Protein AF-0000000085642598 (afdb_homodimer)

Nearest PDB structures (foldseek):
  8ho2-assembly1_B  TM=9.300E-01  e=6.758E-15  Nelumbo nucifera
  2vq5-assembly1_A-2  TM=8.814E-01  e=3.926E-14  Thalictrum flavum
  1fm4-assembly1_A  TM=8.389E-01  e=2.020E-13  Betula pendula
  4q0k-assembly1_A  TM=7.805E-01  e=8.639E-14  Medicago truncatula
  8h3j-assembly1_A  TM=8.019E-01  e=6.434E-11  Halostachys caspica

Sequence (336 aa):
MGVIRGKICHEFPVEAPASVVWQSYRGLELSRLVNELMPHLVGTAEVVEGDGSAGTIVKLIFPPGTPGIGYLKGVFRIMDDEKRVRESDVFEGGYLHLGFDRYTIRIEIVDDDVHMHRSIVRSTVKYELKDDSKAHLLSQLSIQMHITIAHVVGDYIVNDRKKLTHPSMGVIRGKICHEFPVEAPASVVWQSYRGLELSRLVNELMPHLVGTAEVVEGDGSAGTIVKLIFPPGTPGIGYLKGVFRIMDDEKRVRESDVFEGGYLHLGFDRYTIRIEIVDDDVHMHRSIVRSTVKYELKDDSKAHLLSQLSIQMHITIAHVVGDYIVNDRKKLTHPS

Radius of gyration: 20.56 Å; Cα contacts (8 Å, |Δi|>4): 765; chains: 2; bounding box: 40×66×47 Å

pLDDT: mean 93.31, std 11.41, range [41.38, 98.94]

Organism: NCBI:txid586396

Foldseek 3Di:
DAKDKDKDKDKDKFQADLLLLLVCVAFCNVQVCCCVFPCQPFRHKDFPDDGRAFQTKIKGAGDPPPPDWGIWIWTWHDGDSVQSKIKIWTDDTDVVVVPWPTKMKMWGWACDPPDDRMIMIMIMIMTMDRDCVSVVSVVVDDCRSVVVSSVRSSVCSVPVVVCVVVVD/DAKDKDKDKDKDKFQADLLLLLVCVAFCNVQVCCCVFPCQPFRHKDFPDDGRAFQTKIKGAGDPPPPDWGIWIWTWHDGDSVQSKIKIWTDDTDVVVVPWPTKMKMWGWACDPPDDRMIMIMIMIMTMDRDCVSVVSVVVDDCRSVVVSSVRSSVCSVPVVVCVVPVD

InterPro domains:
  IPR000916 Bet v I/Major latex protein [PF00407] (5-147)
  IPR023393 START-like domain superfamily [G3DSA:3.30.530.20] (1-162)
  IPR050279 Plant defense and hormone signaling protein [PTHR31213] (10-134)

Solvent-accessible surface area (backbone atoms only — not comparable to full-atom values): 17316 Å² total; per-residue (Å²): 124,55,67,43,54,38,37,42,33,37,41,34,70,30,82,38,42,32,74,64,56,34,61,51,58,44,54,52,40,35,43,50,47,34,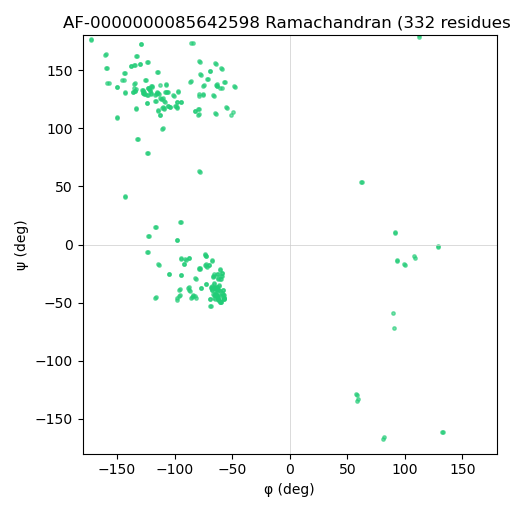48,72,75,29,40,84,80,55,11,43,55,42,79,75,43,74,83,34,46,56,69,15,28,41,34,39,36,39,38,90,85,49,77,95,34,61,32,35,29,29,31,26,71,39,60,36,76,89,70,31,35,37,28,29,42,49,79,43,45,33,59,48,70,76,63,38,73,40,45,33,43,34,39,35,40,36,73,37,90,82,44,86,56,24,11,30,45,34,38,37,38,38,41,30,30,70,51,44,90,53,55,75,56,63,76,69,65,77,62,58,63,60,54,50,47,52,50,54,53,39,50,44,52,54,57,46,48,41,34,70,75,46,70,124,124,55,67,42,55,39,35,40,35,38,39,33,69,29,83,39,42,31,73,63,56,33,60,49,58,44,53,52,39,35,43,51,48,34,48,70,75,30,38,84,79,55,12,43,53,41,79,75,43,75,83,32,49,56,68,14,27,41,34,39,35,39,38,89,83,49,76,95,37,61,31,34,29,30,32,28,71,40,60,37,77,90,71,31,34,38,30,30,42,49,78,44,45,34,60,48,70,78,63,37,72,40,44,32,43,35,41,36,38,36,72,38,90,85,44,86,56,24,12,30,45,35,40,37,37,38,44,30,29,70,52,45,89,53,54,76,57,64,76,69,66,76,63,57,63,59,52,52,48,52,51,54,53,38,50,43,52,54,55,47,47,40,34,69,77,46,67,125

Secondary structure (DSSP, 8-state):
-PPEEEEEEEEEEESS-HHHHHHTTSTTHHHHHHHHH-TTTT-EEEEEE-SSSTT-EEEEEPPTT-SS-SEEEEEEEEEETTTTEEEEEEEEEHHHHHT-SEEEEEEEEEE-SSSTT-EEEEEEEEEEES-GGGGGGGGG---HHHHHHHHHHHHHHHHHHHHHHS--/-PPEEEEEEEEEEESS-HHHHHHTTSTTHHHHHHHHH-TTTT-EEEEEE-SSSTT-EEEEEPPTT-SS-SEEEEEEEEEETTTTEEEEEEEEEHHHHHT-SEEEEEEEEEE-SSSTT-EEEEEEEEEEES-GGGGGGGGG---HHHHHHHHHHHHHHHHHHHHHHS--

Structure (mmCIF, N/CA/C/O backbone):
data_AF-0000000085642598-model_v1
#
loop_
_entity.id
_entity.type
_entity.pdbx_description
1 polymer 'Bet v I/Major latex protein domain-containing protein'
#
loop_
_atom_site.group_PDB
_atom_site.id
_atom_site.type_symbol
_atom_site.label_atom_id
_atom_site.label_alt_id
_atom_site.label_comp_id
_atom_site.label_asym_id
_atom_site.label_entity_id
_atom_site.label_seq_id
_atom_site.pdbx_PDB_ins_code
_atom_site.Cartn_x
_atom_site.Cartn_y
_atom_site.Cartn_z
_atom_site.occupancy
_atom_site.B_iso_or_equiv
_atom_site.auth_seq_id
_atom_site.auth_comp_id
_atom_site.auth_asym_id
_atom_site.auth_atom_id
_atom_site.pdbx_PDB_model_num
ATOM 1 N N . MET A 1 1 ? 19.984 17.625 -3.357 1 57.59 1 MET A N 1
ATOM 2 C CA . MET A 1 1 ? 18.812 17 -3.975 1 57.59 1 MET A CA 1
ATOM 3 C C . MET A 1 1 ? 18.516 15.648 -3.346 1 57.59 1 MET A C 1
ATOM 5 O O . MET A 1 1 ? 19.422 14.867 -3.082 1 57.59 1 MET A O 1
ATOM 9 N N . GLY A 1 2 ? 17.469 15.43 -2.494 1 83.38 2 GLY A N 1
ATOM 10 C CA . GLY A 1 2 ? 17.344 14.344 -1.536 1 83.38 2 GLY A CA 1
ATOM 11 C C . GLY A 1 2 ? 16.766 13.078 -2.137 1 83.38 2 GLY A C 1
ATOM 12 O O . GLY A 1 2 ? 16.328 13.078 -3.289 1 83.38 2 GLY A O 1
ATOM 13 N N . VAL A 1 3 ? 17.234 11.945 -1.797 1 92.94 3 VAL A N 1
ATOM 14 C CA . VAL A 1 3 ? 16.766 10.625 -2.199 1 92.94 3 VAL A CA 1
ATOM 15 C C . VAL A 1 3 ? 15.375 10.375 -1.611 1 92.94 3 VAL A C 1
ATOM 17 O O . VAL A 1 3 ? 15.125 10.688 -0.444 1 92.94 3 VAL A O 1
ATOM 20 N N . ILE A 1 4 ? 14.484 9.984 -2.504 1 97 4 ILE A N 1
ATOM 21 C CA . ILE A 1 4 ? 13.164 9.578 -2.041 1 97 4 ILE A CA 1
ATOM 22 C C . ILE A 1 4 ? 13.078 8.055 -2.008 1 97 4 ILE A C 1
ATOM 24 O O . ILE A 1 4 ? 13.422 7.383 -2.984 1 97 4 ILE A O 1
ATOM 28 N N . ARG A 1 5 ? 12.664 7.52 -0.896 1 97 5 ARG A N 1
ATOM 29 C CA . ARG A 1 5 ? 12.453 6.082 -0.754 1 97 5 ARG A CA 1
ATOM 30 C C . ARG A 1 5 ? 11.172 5.789 0.022 1 97 5 ARG A C 1
ATOM 32 O O . ARG A 1 5 ? 10.734 6.609 0.83 1 97 5 ARG A O 1
ATOM 39 N N . GLY A 1 6 ? 10.617 4.684 -0.223 1 97.94 6 GLY A N 1
ATOM 40 C CA . GLY A 1 6 ? 9.445 4.242 0.516 1 97.94 6 GLY A CA 1
ATOM 41 C C . GLY A 1 6 ? 9.031 2.82 0.187 1 97.94 6 GLY A C 1
ATOM 42 O O . GLY A 1 6 ? 9.711 2.127 -0.569 1 97.94 6 GLY A O 1
ATOM 43 N N . LYS A 1 7 ? 8.023 2.385 0.914 1 98.5 7 LYS A N 1
ATOM 44 C CA . LYS A 1 7 ? 7.48 1.045 0.711 1 98.5 7 LYS A CA 1
ATOM 45 C C . LYS A 1 7 ? 5.953 1.07 0.653 1 98.5 7 LYS A C 1
ATOM 47 O O . LYS A 1 7 ? 5.309 1.771 1.437 1 98.5 7 LYS A O 1
ATOM 52 N N . ILE A 1 8 ? 5.414 0.384 -0.309 1 98.69 8 ILE A N 1
ATOM 53 C CA . ILE A 1 8 ? 3.982 0.107 -0.346 1 98.69 8 ILE A CA 1
ATOM 54 C C . ILE A 1 8 ? 3.732 -1.362 -0.014 1 98.69 8 ILE A C 1
ATOM 56 O O . ILE A 1 8 ? 4.449 -2.244 -0.492 1 98.69 8 ILE A O 1
ATOM 60 N N . CYS A 1 9 ? 2.729 -1.642 0.792 1 98.62 9 CYS A N 1
ATOM 61 C CA . CYS A 1 9 ? 2.486 -3.023 1.19 1 98.62 9 CYS A CA 1
ATOM 62 C C . CYS A 1 9 ? 1.007 -3.373 1.083 1 98.62 9 CYS A C 1
ATOM 64 O O . CYS A 1 9 ? 0.152 -2.484 1.119 1 98.62 9 CYS A O 1
ATOM 66 N N . HIS A 1 10 ? 0.741 -4.57 0.916 1 98.81 10 HIS A N 1
ATOM 67 C CA . HIS A 1 10 ? -0.602 -5.141 0.933 1 98.81 10 HIS A CA 1
ATOM 68 C C . HIS A 1 10 ? -0.641 -6.434 1.74 1 98.81 10 HIS A C 1
ATOM 70 O O . HIS A 1 10 ? 0.235 -7.289 1.594 1 98.81 10 HIS A O 1
ATOM 76 N N . GLU A 1 11 ? -1.592 -6.559 2.643 1 98.69 11 GLU A N 1
ATOM 77 C CA . GLU A 1 11 ? -1.844 -7.781 3.398 1 98.69 11 GLU A CA 1
ATOM 78 C C . GLU A 1 11 ? -3.225 -8.352 3.086 1 98.69 11 GLU A C 1
ATOM 80 O O . GLU A 1 11 ? -4.227 -7.637 3.17 1 98.69 11 GLU A O 1
ATOM 85 N N . PHE A 1 12 ? -3.26 -9.586 2.771 1 98.69 12 PHE A N 1
ATOM 86 C CA . PHE A 1 12 ? -4.488 -10.273 2.387 1 98.69 12 PHE A CA 1
ATOM 87 C C . PHE A 1 12 ? -4.609 -11.617 3.104 1 98.69 12 PHE A C 1
ATOM 89 O O . PHE A 1 12 ? -3.795 -12.516 2.887 1 98.69 12 PHE A O 1
ATOM 96 N N . PRO A 1 13 ? -5.625 -11.781 3.934 1 98 13 PRO A N 1
ATOM 97 C CA . PRO A 1 13 ? -5.824 -13.062 4.613 1 98 13 PRO A CA 1
ATOM 98 C C . PRO A 1 13 ? -6.375 -14.141 3.686 1 98 13 PRO A C 1
ATOM 100 O O . PRO A 1 13 ? -7.203 -13.852 2.816 1 98 13 PRO A O 1
ATOM 103 N N . VAL A 1 14 ? -5.844 -15.266 3.812 1 97.25 14 VAL A N 1
ATOM 104 C CA . VAL A 1 14 ? -6.312 -16.453 3.088 1 97.25 14 VAL A CA 1
ATOM 105 C C . VAL A 1 14 ? -6.707 -17.531 4.078 1 97.25 14 VAL A C 1
ATOM 107 O O . VAL A 1 14 ? -5.953 -17.859 5 1 97.25 14 VAL A O 1
ATOM 110 N N . GLU A 1 15 ? -7.867 -18.156 3.916 1 95.19 15 GLU A N 1
ATOM 111 C CA . GLU A 1 15 ? -8.375 -19.188 4.809 1 95.19 15 GLU A CA 1
ATOM 112 C C . GLU A 1 15 ? -7.695 -20.531 4.531 1 95.19 15 GLU A C 1
ATOM 114 O O . GLU A 1 15 ? -8.359 -21.5 4.164 1 95.19 15 GLU A O 1
ATOM 119 N N . ALA A 1 16 ? -6.418 -20.594 4.73 1 96.75 16 ALA A N 1
ATOM 120 C CA . ALA A 1 16 ? -5.57 -21.781 4.609 1 96.75 16 ALA A CA 1
ATOM 121 C C . ALA A 1 16 ? -4.266 -21.609 5.379 1 96.75 16 ALA A C 1
ATOM 123 O O . ALA A 1 16 ? -3.799 -20.484 5.57 1 96.75 16 ALA A O 1
ATOM 124 N N . PRO A 1 17 ? -3.633 -22.734 5.879 1 96.44 17 PRO A N 1
ATOM 125 C CA . PRO A 1 17 ? -2.34 -22.609 6.555 1 96.44 17 PRO A CA 1
ATOM 126 C C . PRO A 1 17 ? -1.26 -22 5.664 1 96.44 17 PRO A C 1
ATOM 128 O O . PRO A 1 17 ? -1.282 -22.188 4.445 1 96.44 17 PRO A O 1
ATOM 131 N N . ALA A 1 18 ? -0.339 -21.359 6.277 1 97.88 18 ALA A N 1
ATOM 132 C CA . ALA A 1 18 ? 0.712 -20.656 5.551 1 97.88 18 ALA A CA 1
ATOM 133 C C . ALA A 1 18 ? 1.48 -21.609 4.637 1 97.88 18 ALA A C 1
ATOM 135 O O . ALA A 1 18 ? 1.867 -21.234 3.527 1 97.88 18 ALA A O 1
ATOM 136 N N . SER A 1 19 ? 1.717 -22.797 5.105 1 96.62 19 SER A N 1
ATOM 137 C CA . SER A 1 19 ? 2.469 -23.766 4.309 1 96.62 19 SER A CA 1
ATOM 138 C C . SER A 1 19 ? 1.729 -24.109 3.023 1 96.62 19 SER A C 1
ATOM 140 O O . SER A 1 19 ? 2.35 -24.328 1.98 1 96.62 19 SER A O 1
ATOM 142 N N . VAL A 1 20 ? 0.448 -24.188 3.117 1 96.75 20 VAL A N 1
ATOM 143 C CA . VAL A 1 20 ? -0.376 -24.484 1.949 1 96.75 20 VAL A CA 1
ATOM 144 C C . VAL A 1 20 ? -0.356 -23.297 0.987 1 96.75 20 VAL A C 1
ATOM 146 O O . VAL A 1 20 ? -0.15 -23.469 -0.217 1 96.75 20 VAL A O 1
ATOM 149 N N . VAL A 1 21 ? -0.539 -22.109 1.47 1 98.38 21 VAL A N 1
ATOM 150 C CA . VAL A 1 21 ? -0.531 -20.891 0.655 1 98.38 21 VAL A CA 1
ATOM 151 C C . VAL A 1 21 ? 0.828 -20.734 -0.024 1 98.38 21 VAL A C 1
ATOM 153 O O . VAL A 1 21 ? 0.901 -20.391 -1.206 1 98.38 21 VAL A O 1
ATOM 156 N N . TRP A 1 22 ? 1.901 -21.047 0.703 1 98.56 22 TRP A N 1
ATOM 157 C CA . TRP A 1 22 ? 3.262 -20.891 0.2 1 98.56 22 TRP A CA 1
ATOM 158 C C . TRP A 1 22 ? 3.486 -21.734 -1.046 1 98.56 22 TRP A C 1
ATOM 160 O O . TRP A 1 22 ? 4.203 -21.328 -1.963 1 98.56 22 TRP A O 1
ATOM 170 N N . GLN A 1 23 ? 2.826 -22.812 -1.164 1 98 23 GLN A N 1
ATOM 171 C CA . GLN A 1 23 ? 2.996 -23.688 -2.318 1 98 23 GLN A CA 1
ATOM 172 C C . GLN A 1 23 ? 2.586 -22.984 -3.609 1 98 23 GLN A C 1
ATOM 174 O O . GLN A 1 23 ? 3.115 -23.297 -4.68 1 98 23 GLN A O 1
ATOM 179 N N . SER A 1 24 ? 1.729 -22.031 -3.5 1 98.31 24 SER A N 1
ATOM 180 C CA . SER A 1 24 ? 1.253 -21.312 -4.68 1 98.31 24 SER A CA 1
ATOM 181 C C . SER A 1 24 ? 2.168 -20.141 -5.023 1 98.31 24 SER A C 1
ATOM 183 O O . SER A 1 24 ? 2.07 -19.562 -6.109 1 98.31 24 SER A O 1
ATOM 185 N N . TYR A 1 25 ? 3.08 -19.781 -4.125 1 98.69 25 TYR A N 1
ATOM 186 C CA . TYR A 1 25 ? 3.896 -18.594 -4.32 1 98.69 25 TYR A CA 1
ATOM 187 C C . TYR A 1 25 ? 5.363 -18.953 -4.512 1 98.69 25 TYR A C 1
ATOM 189 O O . TYR A 1 25 ? 6.16 -18.141 -4.969 1 98.69 25 TYR A O 1
ATOM 197 N N . ARG A 1 26 ? 5.711 -20.172 -4.125 1 98.31 26 ARG A N 1
ATOM 198 C CA . ARG A 1 26 ? 7.117 -20.578 -4.152 1 98.31 26 ARG A CA 1
ATOM 199 C C . ARG A 1 26 ? 7.566 -20.906 -5.574 1 98.31 26 ARG A C 1
ATOM 201 O O . ARG A 1 26 ? 6.766 -21.359 -6.395 1 98.31 26 ARG A O 1
ATOM 208 N N . GLY A 1 27 ? 8.773 -20.625 -5.855 1 97.62 27 GLY A N 1
ATOM 209 C CA . GLY A 1 27 ? 9.375 -20.969 -7.133 1 97.62 27 GLY A CA 1
ATOM 210 C C . GLY A 1 27 ? 8.633 -20.391 -8.32 1 97.62 27 GLY A C 1
ATOM 211 O O . GLY A 1 27 ? 8.375 -19.188 -8.367 1 97.62 27 GLY A O 1
ATOM 212 N N . LEU A 1 28 ? 8.312 -21.234 -9.289 1 98.56 28 LEU A N 1
ATOM 213 C CA . LEU A 1 28 ? 7.688 -20.781 -10.523 1 98.56 28 LEU A CA 1
ATOM 214 C C . LEU A 1 28 ? 6.176 -20.969 -10.469 1 98.56 28 LEU A C 1
ATOM 216 O O . LEU A 1 28 ? 5.477 -20.672 -11.445 1 98.56 28 LEU A O 1
ATOM 220 N N . GLU A 1 29 ? 5.672 -21.422 -9.328 1 98.44 29 GLU A N 1
ATOM 221 C CA . GLU A 1 29 ? 4.246 -21.719 -9.211 1 98.44 29 GLU A CA 1
ATOM 222 C C . G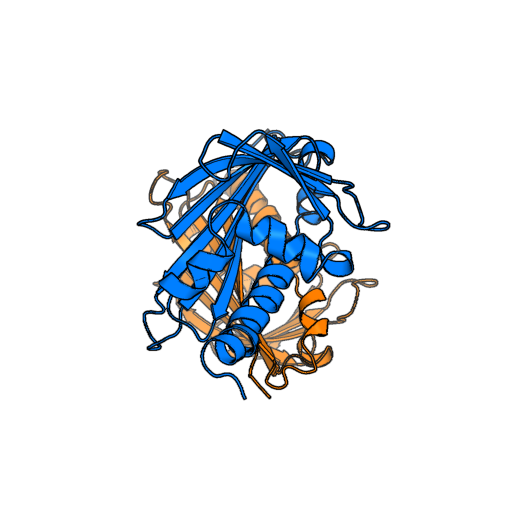LU A 1 29 ? 3.402 -20.469 -9.375 1 98.44 29 GLU A C 1
ATOM 224 O O . GLU A 1 29 ? 2.33 -20.5 -9.977 1 98.44 29 GLU A O 1
ATOM 229 N N . LEU A 1 30 ? 3.85 -19.359 -8.844 1 98.44 30 LEU A N 1
ATOM 230 C CA . LEU A 1 30 ? 3.084 -18.125 -9.008 1 98.44 30 LEU A CA 1
ATOM 231 C C . LEU A 1 30 ? 3.002 -17.734 -10.477 1 98.44 30 LEU A C 1
ATOM 233 O O . LEU A 1 30 ? 1.948 -17.297 -10.953 1 98.44 30 LEU A O 1
ATOM 237 N N . SER A 1 31 ? 4.125 -17.828 -11.172 1 98.25 31 SER A N 1
ATOM 238 C CA . SER A 1 31 ? 4.133 -17.531 -12.602 1 98.25 31 SER A CA 1
ATOM 239 C C . SER A 1 31 ? 3.133 -18.422 -13.344 1 98.25 31 SER A C 1
ATOM 241 O O . SER A 1 31 ? 2.402 -17.938 -14.211 1 98.25 31 SER A O 1
ATOM 243 N N . ARG A 1 32 ? 3.137 -19.641 -13 1 98.12 32 ARG A N 1
ATOM 244 C CA . ARG A 1 32 ? 2.186 -20.562 -13.617 1 98.12 32 ARG A CA 1
ATOM 245 C C . ARG A 1 32 ? 0.75 -20.125 -13.352 1 98.12 32 ARG A C 1
ATOM 247 O O . ARG A 1 32 ? -0.074 -20.094 -14.266 1 98.12 32 ARG A O 1
ATOM 254 N N . LEU A 1 33 ? 0.464 -19.844 -12.094 1 97.81 33 LEU A N 1
ATOM 255 C CA . LEU A 1 33 ? -0.89 -19.469 -11.711 1 97.81 33 LEU A CA 1
ATOM 256 C C . LEU A 1 33 ? -1.301 -18.156 -12.391 1 97.81 33 LEU A C 1
ATOM 258 O O . LEU A 1 33 ? -2.461 -18 -12.773 1 97.81 33 LEU A O 1
ATOM 262 N N . VAL A 1 34 ? -0.391 -17.188 -12.531 1 97.81 34 VAL A N 1
ATOM 263 C CA . VAL A 1 34 ? -0.67 -15.945 -13.242 1 97.81 34 VAL A CA 1
ATOM 264 C C . VAL A 1 34 ? -1.102 -16.266 -14.672 1 97.81 34 VAL A C 1
ATOM 266 O O . VAL A 1 34 ? -2.117 -15.75 -15.148 1 97.81 34 VAL A O 1
ATOM 269 N N . ASN A 1 35 ? -0.395 -17.109 -15.336 1 98.25 35 ASN A N 1
ATOM 270 C CA . ASN A 1 35 ? -0.683 -17.469 -16.719 1 98.25 35 ASN A CA 1
ATOM 271 C C . ASN A 1 35 ? -2.014 -18.203 -16.844 1 98.25 35 ASN A C 1
ATOM 273 O O . ASN A 1 35 ? -2.74 -18.031 -17.828 1 98.25 35 ASN A O 1
ATOM 277 N N . GLU A 1 36 ? -2.301 -18.938 -15.867 1 97.62 36 GLU A N 1
ATOM 278 C CA . GLU A 1 36 ? -3.49 -19.781 -15.922 1 97.62 36 GLU A CA 1
ATOM 279 C C . GLU A 1 36 ? -4.738 -19 -15.523 1 97.62 36 GLU A C 1
ATOM 281 O O . GLU A 1 36 ? -5.797 -19.156 -16.141 1 97.62 36 GLU A O 1
ATOM 286 N N . LEU A 1 37 ? -4.66 -18.188 -14.453 1 96.75 37 LEU A N 1
ATOM 287 C CA . LEU A 1 37 ? -5.863 -17.672 -13.805 1 96.75 37 LEU A CA 1
ATOM 288 C C . LEU A 1 37 ? -6.082 -16.203 -14.156 1 96.75 37 LEU A C 1
ATOM 290 O O . LEU A 1 37 ? -7.211 -15.719 -14.102 1 96.75 37 LEU A O 1
ATOM 294 N N . MET A 1 38 ? -5.023 -15.453 -14.5 1 96.38 38 MET A N 1
ATOM 295 C CA . MET A 1 38 ? -5.211 -14.008 -14.555 1 96.38 38 MET A CA 1
ATOM 296 C C . MET A 1 38 ? -4.422 -13.406 -15.711 1 96.38 38 MET A C 1
ATOM 298 O O . MET A 1 38 ? -3.742 -12.391 -15.539 1 96.38 38 MET A O 1
ATOM 302 N N . PRO A 1 39 ? -4.371 -14.008 -16.875 1 94.44 39 PRO A N 1
ATOM 303 C CA . PRO A 1 39 ? -3.617 -13.43 -18 1 94.44 39 PRO A CA 1
ATOM 304 C C . PRO A 1 39 ? -4.16 -12.07 -18.438 1 94.44 39 PRO A C 1
ATOM 306 O O . PRO A 1 39 ? -3.395 -11.203 -18.859 1 94.44 39 PRO A O 1
ATOM 309 N N . HIS A 1 40 ? -5.492 -11.781 -18.266 1 93.38 40 HIS A N 1
ATOM 310 C CA . HIS A 1 40 ? -6.109 -10.539 -18.703 1 93.38 40 HIS A CA 1
ATOM 311 C C . HIS A 1 40 ? -6.102 -9.492 -17.594 1 93.38 40 HIS A C 1
ATOM 313 O O . HIS A 1 40 ? -6.328 -8.305 -17.844 1 93.38 40 HIS A O 1
ATOM 319 N N . LEU A 1 41 ? -5.875 -9.992 -16.375 1 92.94 41 LEU A N 1
ATOM 320 C CA . LEU A 1 41 ? -5.906 -9.094 -15.227 1 92.94 41 LEU A CA 1
ATOM 321 C C . LEU A 1 41 ? -4.5 -8.625 -14.867 1 92.94 41 LEU A C 1
ATOM 323 O O . LEU A 1 41 ? -4.293 -7.449 -14.547 1 92.94 41 LEU A O 1
ATOM 327 N N . VAL A 1 42 ? -3.549 -9.578 -14.977 1 95.12 42 VAL A N 1
ATOM 328 C CA . VAL A 1 42 ? -2.188 -9.281 -14.547 1 95.12 42 VAL A CA 1
ATOM 329 C C . VAL A 1 42 ? -1.239 -9.344 -15.734 1 95.12 42 VAL A C 1
ATOM 331 O O . VAL A 1 42 ? -0.417 -8.445 -15.938 1 95.12 42 VAL A O 1
ATOM 334 N N . GLY A 1 43 ? -1.353 -10.336 -16.547 1 96.19 43 GLY A N 1
ATOM 335 C CA . GLY A 1 43 ? -0.487 -10.5 -17.703 1 96.19 43 GLY A CA 1
ATOM 336 C C . GLY A 1 43 ? 0.084 -11.898 -17.828 1 96.19 43 GLY A C 1
ATOM 337 O O . GLY A 1 43 ? -0.489 -12.859 -17.297 1 96.19 43 GLY A O 1
ATOM 338 N N . THR A 1 44 ? 1.152 -11.906 -18.625 1 97.44 44 THR A N 1
ATOM 339 C CA . THR A 1 44 ? 1.806 -13.188 -18.875 1 97.44 44 THR A CA 1
ATOM 340 C C . THR A 1 44 ? 3.213 -13.195 -18.281 1 97.44 44 THR A C 1
ATOM 342 O O . THR A 1 44 ? 3.998 -12.273 -18.516 1 97.44 44 THR A O 1
ATOM 345 N N . ALA A 1 45 ? 3.465 -14.266 -17.531 1 98.38 45 ALA A N 1
ATOM 346 C CA . ALA A 1 45 ? 4.789 -14.445 -16.953 1 98.38 45 ALA A CA 1
ATOM 347 C C . ALA A 1 45 ? 5.641 -15.398 -17.797 1 98.38 45 ALA A C 1
ATOM 349 O O . ALA A 1 45 ? 5.238 -16.531 -18.062 1 98.38 45 ALA A O 1
ATOM 350 N N . GLU A 1 46 ? 6.766 -14.906 -18.219 1 98.56 46 GLU A N 1
ATOM 351 C CA . GLU A 1 46 ? 7.719 -15.703 -18.969 1 98.56 46 GLU A CA 1
ATOM 352 C C . GLU A 1 46 ? 8.977 -15.977 -18.156 1 98.56 46 GLU A C 1
ATOM 354 O O . GLU A 1 46 ? 9.625 -15.047 -17.672 1 98.56 46 GLU A 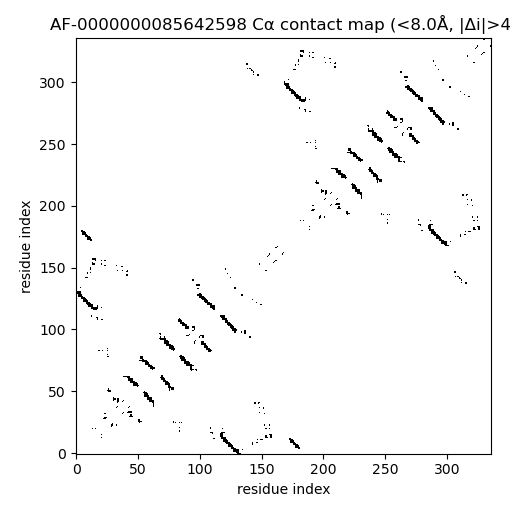O 1
ATOM 359 N N . VAL A 1 47 ? 9.312 -17.234 -18.031 1 98.56 47 VAL A N 1
ATOM 360 C CA . VAL A 1 47 ? 10.57 -17.594 -17.406 1 98.56 47 VAL A CA 1
ATOM 361 C C . VAL A 1 47 ? 11.719 -17.406 -18.391 1 98.56 47 VAL A C 1
ATOM 363 O O . VAL A 1 47 ? 11.797 -18.125 -19.391 1 98.56 47 VAL A O 1
ATOM 366 N N . VAL A 1 48 ? 12.57 -16.469 -18.141 1 98.69 48 VAL A N 1
ATOM 367 C CA . VAL A 1 48 ? 13.688 -16.172 -19.031 1 98.69 48 VAL A CA 1
ATOM 368 C C . VAL A 1 48 ? 14.844 -17.125 -18.75 1 98.69 48 VAL A C 1
ATOM 370 O O . VAL A 1 48 ? 15.484 -17.641 -19.672 1 98.69 48 VAL A O 1
ATOM 373 N N . GLU A 1 49 ? 15.141 -17.344 -17.469 1 98.44 49 GLU A N 1
ATOM 374 C CA . GLU A 1 49 ? 16.219 -18.234 -17.031 1 98.44 49 GLU A CA 1
ATOM 375 C C . GLU A 1 49 ? 15.992 -18.688 -15.586 1 98.44 49 GLU A C 1
ATOM 377 O O . GLU A 1 49 ? 15.562 -17.906 -14.742 1 98.44 49 GLU A O 1
ATOM 382 N N . GLY A 1 50 ? 16.266 -19.953 -15.344 1 98.5 50 GLY A N 1
ATOM 383 C CA . GLY A 1 50 ? 16.234 -20.453 -13.977 1 98.5 50 GLY A CA 1
ATOM 384 C C . GLY A 1 50 ? 15.109 -21.438 -13.727 1 98.5 50 GLY A C 1
ATOM 385 O O . GLY A 1 50 ? 14.32 -21.734 -14.625 1 98.5 50 GLY A O 1
ATOM 386 N N . ASP A 1 51 ? 15.07 -21.938 -12.477 1 98.25 51 ASP A N 1
ATOM 387 C CA . ASP A 1 51 ? 14.164 -23.031 -12.125 1 98.25 51 ASP A CA 1
ATOM 388 C C . ASP A 1 51 ? 13.234 -22.625 -10.984 1 98.25 51 ASP A C 1
ATOM 390 O O . ASP A 1 51 ? 12.57 -23.469 -10.383 1 98.25 51 ASP A O 1
ATOM 394 N N . GLY A 1 52 ? 13.266 -21.438 -10.633 1 98.38 52 GLY A N 1
ATOM 395 C CA . GLY A 1 52 ? 12.406 -20.969 -9.562 1 98.38 52 GLY A CA 1
ATOM 396 C C . GLY A 1 52 ? 13.172 -20.656 -8.281 1 98.38 52 GLY A C 1
ATOM 397 O O . GLY A 1 52 ? 12.609 -20.094 -7.34 1 98.38 52 GLY A O 1
ATOM 398 N N . SER A 1 53 ? 14.391 -21.047 -8.227 1 98.38 53 SER A N 1
ATOM 399 C CA . SER A 1 53 ? 15.258 -20.719 -7.094 1 98.38 53 SER A CA 1
ATOM 400 C C . SER A 1 53 ? 15.891 -19.344 -7.258 1 98.38 53 SER A C 1
ATOM 402 O O . SER A 1 53 ? 15.656 -18.672 -8.258 1 98.38 53 SER A O 1
ATOM 404 N N . ALA A 1 54 ? 16.609 -18.844 -6.23 1 98.56 54 ALA A N 1
ATOM 405 C CA . ALA A 1 54 ? 17.344 -17.594 -6.312 1 98.56 54 ALA A CA 1
ATOM 406 C C . ALA A 1 54 ? 18.172 -17.516 -7.59 1 98.56 54 ALA A C 1
ATOM 408 O O . ALA A 1 54 ? 18.812 -18.5 -7.977 1 98.56 54 ALA A O 1
ATOM 409 N N . GLY A 1 55 ? 18.172 -16.438 -8.258 1 98.62 55 GLY A N 1
ATOM 410 C CA . GLY A 1 55 ? 18.875 -16.266 -9.523 1 98.62 55 GLY A CA 1
ATOM 411 C C . GLY A 1 55 ? 17.953 -16.391 -10.734 1 98.62 55 GLY A C 1
ATOM 412 O O . GLY A 1 55 ? 18.328 -15.984 -11.836 1 98.62 55 GLY A O 1
ATOM 413 N N . THR A 1 56 ? 16.734 -16.984 -10.57 1 98.81 56 THR A N 1
ATOM 414 C CA . THR A 1 56 ? 15.758 -17.141 -11.648 1 98.81 56 THR A CA 1
ATOM 415 C C . THR A 1 56 ? 15.289 -15.773 -12.148 1 98.81 56 THR A C 1
ATOM 417 O O . THR A 1 56 ? 15.039 -14.867 -11.352 1 98.81 56 THR A O 1
ATOM 420 N N . ILE A 1 57 ? 15.203 -15.609 -13.43 1 98.88 57 ILE A N 1
ATOM 421 C CA . ILE A 1 57 ? 14.75 -14.383 -14.07 1 98.88 57 ILE A CA 1
ATOM 422 C C . ILE A 1 57 ? 13.375 -14.602 -14.688 1 98.88 57 ILE A C 1
ATOM 424 O O . ILE A 1 57 ? 13.172 -15.547 -15.453 1 98.88 57 ILE A O 1
ATOM 428 N N . VAL A 1 58 ? 12.406 -13.797 -14.297 1 98.81 58 VAL A N 1
ATOM 429 C CA . VAL A 1 58 ? 11.055 -13.852 -14.836 1 98.81 58 VAL A CA 1
ATOM 430 C C . VAL A 1 58 ? 10.68 -12.5 -15.438 1 98.81 58 VAL A C 1
ATOM 432 O O . VAL A 1 58 ? 11.008 -11.453 -14.875 1 98.81 58 VAL A O 1
ATOM 435 N N . LYS A 1 59 ? 10.133 -12.531 -16.578 1 98.62 59 LYS A N 1
ATOM 436 C CA . LYS A 1 59 ? 9.555 -11.367 -17.25 1 98.62 59 LYS A CA 1
ATOM 437 C C . LYS A 1 59 ? 8.031 -11.414 -17.219 1 98.62 59 LYS A C 1
ATOM 439 O O . LYS A 1 59 ? 7.422 -12.375 -17.672 1 98.62 59 LYS A O 1
ATOM 444 N N . LEU A 1 60 ? 7.418 -10.43 -16.609 1 97.94 60 LEU A N 1
ATOM 445 C CA . LEU A 1 60 ? 5.969 -10.273 -16.609 1 97.94 60 LEU A CA 1
ATOM 446 C C . LEU A 1 60 ? 5.531 -9.266 -17.672 1 97.94 60 LEU A C 1
ATOM 448 O O . LEU A 1 60 ? 5.914 -8.094 -17.609 1 97.94 60 LEU A O 1
ATOM 452 N N . ILE A 1 61 ? 4.766 -9.695 -18.609 1 97.44 61 ILE A N 1
ATOM 453 C CA . ILE A 1 61 ? 4.25 -8.852 -19.688 1 97.44 61 ILE A CA 1
ATOM 454 C C . ILE A 1 61 ? 2.811 -8.445 -19.375 1 97.44 61 ILE A C 1
ATOM 456 O O . ILE A 1 61 ? 1.933 -9.305 -19.25 1 97.44 61 ILE A O 1
ATOM 460 N N . PHE A 1 62 ? 2.605 -7.168 -19.266 1 95.69 62 PHE A N 1
ATOM 461 C CA . PHE A 1 62 ? 1.292 -6.668 -18.891 1 95.69 62 PHE A CA 1
ATOM 462 C C . PHE A 1 62 ? 0.334 -6.688 -20.062 1 95.69 62 PHE A C 1
ATOM 464 O O . PHE A 1 62 ? 0.766 -6.645 -21.219 1 95.69 62 PHE A O 1
ATOM 471 N N . PRO A 1 63 ? -0.962 -6.723 -19.734 1 93.25 63 PRO A N 1
ATOM 472 C CA . PRO A 1 63 ? -1.944 -6.699 -20.828 1 93.25 63 PRO A CA 1
ATOM 473 C C . PRO A 1 63 ? -1.901 -5.402 -21.625 1 93.25 63 PRO A C 1
ATOM 475 O O . PRO A 1 63 ? -1.465 -4.367 -21.125 1 93.25 63 PRO A O 1
ATOM 478 N N . PRO A 1 64 ? -2.367 -5.547 -22.875 1 87.69 64 PRO A N 1
ATOM 479 C CA . PRO A 1 64 ? -2.463 -4.32 -23.672 1 87.69 64 PRO A CA 1
ATOM 480 C C . PRO A 1 64 ? -3.322 -3.248 -23 1 87.69 64 PRO A C 1
ATOM 482 O O . PRO A 1 64 ? -4.344 -3.566 -22.391 1 87.69 64 PRO A O 1
ATOM 485 N N . GLY A 1 65 ? -2.922 -2.021 -23.062 1 80.06 65 GLY A N 1
ATOM 486 C CA . GLY A 1 65 ? -3.699 -0.929 -22.5 1 80.06 65 GLY A CA 1
ATOM 487 C C . GLY A 1 65 ? -3.297 -0.578 -21.078 1 80.06 65 GLY A C 1
ATOM 488 O O . GLY A 1 65 ? -3.791 0.397 -20.516 1 80.06 65 GLY A O 1
ATOM 489 N N . THR A 1 66 ? -2.477 -1.48 -20.406 1 79.69 66 THR A N 1
ATOM 490 C CA . THR A 1 66 ? -1.961 -1.125 -19.078 1 79.69 66 THR A CA 1
ATOM 491 C C . THR A 1 66 ? -1.209 0.202 -19.141 1 79.69 66 THR A C 1
ATOM 493 O O . THR A 1 66 ? -0.274 0.36 -19.922 1 79.69 66 THR A O 1
ATOM 496 N N . PRO A 1 67 ? -1.682 1.069 -18.469 1 74.44 67 PRO A N 1
ATOM 497 C CA . PRO A 1 67 ? -1.01 2.369 -18.531 1 74.44 67 PRO A CA 1
ATOM 498 C C . PRO A 1 67 ? 0.447 2.303 -18.078 1 74.44 67 PRO A C 1
ATOM 500 O O . PRO A 1 67 ? 0.758 1.639 -17.078 1 74.44 67 PRO A O 1
ATOM 503 N N . GLY A 1 68 ? 1.278 2.99 -18.938 1 69 68 GLY A N 1
ATOM 504 C CA . GLY A 1 68 ? 2.633 3.266 -18.484 1 69 68 GLY A CA 1
ATOM 505 C C . GLY A 1 68 ? 3.615 2.166 -18.844 1 69 68 GLY A C 1
ATOM 506 O O . GLY A 1 68 ? 4.578 2.396 -19.578 1 69 68 GLY A O 1
ATOM 507 N N . ILE A 1 69 ? 3.254 0.98 -18.312 1 74.06 69 ILE A N 1
ATOM 508 C CA . ILE A 1 69 ? 4.348 0.017 -18.375 1 74.06 69 ILE A CA 1
ATOM 509 C C . ILE A 1 69 ? 3.918 -1.198 -19.188 1 74.06 69 ILE A C 1
ATOM 511 O O . ILE A 1 69 ? 2.791 -1.677 -19.062 1 74.06 69 ILE A O 1
ATOM 515 N N . GLY A 1 70 ? 4.859 -1.647 -20.062 1 89.19 70 GLY A N 1
ATOM 516 C CA . GLY A 1 70 ? 4.598 -2.803 -20.891 1 89.19 70 GLY A CA 1
ATOM 517 C C . GLY A 1 70 ? 4.977 -4.117 -20.234 1 89.19 70 GLY A C 1
ATOM 518 O O . GLY A 1 70 ? 4.305 -5.133 -20.438 1 89.19 70 GLY A O 1
ATOM 519 N N . TYR A 1 71 ? 6.027 -4.066 -19.531 1 96.19 71 TYR A N 1
ATOM 520 C CA . TYR A 1 71 ? 6.52 -5.277 -18.875 1 96.19 71 TYR A CA 1
ATOM 521 C C . TYR A 1 71 ? 7.449 -4.934 -17.719 1 96.19 71 TYR A C 1
ATOM 523 O O . TYR A 1 71 ? 7.859 -3.783 -17.562 1 96.19 71 TYR A O 1
ATOM 531 N N . LEU A 1 72 ? 7.664 -5.934 -16.875 1 96.75 72 LEU A N 1
ATOM 532 C CA . LEU A 1 72 ? 8.781 -5.848 -15.938 1 96.75 72 LEU A CA 1
ATOM 533 C C . LEU A 1 72 ? 9.555 -7.16 -15.891 1 96.75 72 LEU A C 1
ATOM 535 O O . LEU A 1 72 ? 8.977 -8.234 -16.047 1 96.75 72 LEU A O 1
ATOM 539 N N . LYS A 1 73 ? 10.836 -6.984 -15.859 1 98.12 73 LYS A N 1
ATOM 540 C CA . LYS A 1 73 ? 11.75 -8.117 -15.766 1 98.12 73 LYS A CA 1
ATOM 541 C C . LYS A 1 73 ? 12.539 -8.078 -14.461 1 98.12 73 LYS A C 1
ATOM 543 O O . LYS A 1 73 ? 13.156 -7.062 -14.125 1 98.12 73 LYS A O 1
ATOM 548 N N . GLY A 1 74 ? 12.422 -9.18 -13.695 1 98.44 74 GLY A N 1
ATOM 549 C CA . GLY A 1 74 ? 13.078 -9.227 -12.398 1 98.44 74 GLY A CA 1
ATOM 550 C C . GLY A 1 74 ? 13.844 -10.508 -12.156 1 98.44 74 GLY A C 1
ATOM 551 O O . GLY A 1 74 ? 13.68 -11.484 -12.898 1 98.44 74 GLY A O 1
ATOM 552 N N . VAL A 1 75 ? 14.742 -10.469 -11.195 1 98.81 75 VAL A N 1
ATOM 553 C CA . VAL A 1 75 ? 15.516 -11.625 -10.758 1 98.81 75 VAL A CA 1
ATOM 554 C C . VAL A 1 75 ? 15.156 -11.977 -9.32 1 98.81 75 VAL A C 1
ATOM 556 O O . VAL A 1 75 ? 15.016 -11.086 -8.469 1 98.81 75 VAL A O 1
ATOM 559 N N . PHE A 1 76 ? 14.867 -13.289 -9.062 1 98.81 76 PHE A N 1
ATOM 560 C CA . PHE A 1 76 ? 14.688 -13.711 -7.684 1 98.81 76 PHE A CA 1
ATOM 561 C C . PHE A 1 76 ? 15.977 -13.562 -6.891 1 98.81 76 PHE A C 1
ATOM 563 O O . PHE A 1 76 ? 16.953 -14.258 -7.152 1 98.81 76 PHE A O 1
ATOM 570 N N . ARG A 1 77 ? 16 -12.68 -5.941 1 98.75 77 ARG A N 1
ATOM 571 C CA . ARG A 1 77 ? 17.156 -12.523 -5.062 1 98.75 77 ARG A CA 1
ATOM 572 C C . ARG A 1 77 ? 17.062 -13.453 -3.859 1 98.75 77 ARG A C 1
ATOM 574 O O . ARG A 1 77 ? 18.078 -13.961 -3.379 1 98.75 77 ARG A O 1
ATOM 581 N N . ILE A 1 78 ? 15.914 -13.609 -3.346 1 98.75 78 ILE A N 1
ATOM 582 C CA . ILE A 1 78 ? 15.633 -14.461 -2.195 1 98.75 78 ILE A CA 1
ATOM 583 C C . ILE A 1 78 ? 14.516 -15.445 -2.537 1 98.75 78 ILE A C 1
ATOM 585 O O . ILE A 1 78 ? 13.508 -15.062 -3.143 1 98.75 78 ILE A O 1
ATOM 589 N N . MET A 1 79 ? 14.688 -16.672 -2.311 1 98.75 79 MET A N 1
ATOM 590 C CA . MET A 1 79 ? 13.688 -17.734 -2.26 1 98.75 79 MET A CA 1
ATOM 591 C C . MET A 1 79 ? 13.875 -18.609 -1.021 1 98.75 79 MET A C 1
ATOM 593 O O . MET A 1 79 ? 14.664 -19.547 -1.035 1 98.75 79 MET A O 1
ATOM 597 N N . ASP A 1 80 ? 13.211 -18.234 0.054 1 98.75 80 ASP A N 1
ATOM 598 C CA . ASP A 1 80 ? 13.406 -18.875 1.354 1 98.75 80 ASP A CA 1
ATOM 599 C C . ASP A 1 80 ? 12.18 -19.688 1.758 1 98.75 80 ASP A C 1
ATOM 601 O O . ASP A 1 80 ? 11.219 -19.141 2.312 1 98.75 80 ASP A O 1
ATOM 605 N N . ASP A 1 81 ? 12.25 -20.953 1.564 1 98.12 81 ASP A N 1
ATOM 606 C CA . ASP A 1 81 ? 11.117 -21.844 1.83 1 98.12 81 ASP A CA 1
ATOM 607 C C . ASP A 1 81 ? 10.828 -21.922 3.326 1 98.12 81 ASP A C 1
ATOM 609 O O . ASP A 1 81 ? 9.672 -22.062 3.732 1 98.12 81 ASP A O 1
ATOM 613 N N . GLU A 1 82 ? 11.836 -21.891 4.113 1 98 82 GLU A N 1
ATOM 614 C CA . GLU A 1 82 ? 11.648 -22 5.555 1 98 82 GLU A CA 1
ATOM 615 C C . GLU A 1 82 ? 10.883 -20.797 6.102 1 98 82 GLU A C 1
ATOM 617 O O . GLU A 1 82 ? 9.977 -20.953 6.922 1 98 82 GLU A O 1
ATOM 622 N N . LYS A 1 83 ? 11.211 -19.594 5.672 1 98.5 83 LYS A N 1
ATOM 623 C CA . LYS A 1 83 ? 10.555 -18.375 6.141 1 98.5 83 LYS A CA 1
ATOM 624 C C . LYS A 1 83 ? 9.359 -18.031 5.262 1 98.5 83 LYS A C 1
ATOM 626 O O . LYS A 1 83 ? 8.586 -17.125 5.594 1 98.5 83 LYS A O 1
ATOM 631 N N . ARG A 1 84 ? 9.188 -18.641 4.09 1 98.81 84 ARG A N 1
ATOM 632 C CA . ARG A 1 84 ? 8.133 -18.422 3.102 1 98.81 84 ARG A CA 1
ATOM 633 C C . ARG A 1 84 ? 8.195 -17 2.551 1 98.81 84 ARG A C 1
ATOM 635 O O . ARG A 1 84 ? 7.199 -16.281 2.584 1 98.81 84 ARG A O 1
ATOM 642 N N . VAL A 1 85 ? 9.406 -16.688 2.074 1 98.88 85 VAL A N 1
ATOM 643 C CA . VAL A 1 85 ? 9.695 -15.359 1.556 1 98.88 85 VAL A CA 1
ATOM 644 C C . VAL A 1 85 ? 10.297 -15.469 0.158 1 98.88 85 VAL A C 1
ATOM 646 O O . VAL A 1 85 ? 11.18 -16.297 -0.08 1 98.88 85 VAL A O 1
ATOM 649 N N . ARG A 1 86 ? 9.82 -14.727 -0.739 1 98.88 86 ARG A N 1
ATOM 650 C CA . ARG A 1 86 ? 10.5 -14.484 -2.006 1 98.88 86 ARG A CA 1
ATOM 651 C C . ARG A 1 86 ? 10.664 -12.984 -2.262 1 98.88 86 ARG A C 1
ATOM 653 O O . ARG A 1 86 ? 9.805 -12.188 -1.878 1 98.88 86 ARG A O 1
ATOM 660 N N . GLU A 1 87 ? 11.773 -12.609 -2.797 1 98.88 87 GLU A N 1
ATOM 661 C CA . GLU A 1 87 ? 12.078 -11.227 -3.143 1 98.88 87 GLU A CA 1
ATOM 662 C C . GLU A 1 87 ? 12.68 -11.125 -4.539 1 98.88 87 GLU A C 1
ATOM 664 O O . GLU A 1 87 ? 13.531 -11.93 -4.914 1 98.88 87 GLU A O 1
ATOM 669 N N . SER A 1 88 ? 12.195 -10.25 -5.309 1 98.69 88 SER A N 1
ATOM 670 C CA . SER A 1 88 ? 12.695 -10 -6.656 1 98.69 88 SER A CA 1
ATOM 671 C C . SER A 1 88 ? 13.109 -8.547 -6.836 1 98.69 88 SER A C 1
ATOM 673 O O . SER A 1 88 ? 12.406 -7.637 -6.391 1 98.69 88 SER A O 1
ATOM 675 N N . ASP A 1 89 ? 14.25 -8.391 -7.43 1 98.56 89 ASP A N 1
ATOM 676 C CA . ASP A 1 89 ? 14.641 -7.07 -7.914 1 98.56 89 ASP A CA 1
ATOM 677 C C . ASP A 1 89 ? 14.273 -6.898 -9.391 1 98.56 89 ASP A C 1
ATOM 679 O O . ASP A 1 89 ? 14.672 -7.707 -10.227 1 98.56 89 ASP A O 1
ATOM 683 N N . VAL A 1 90 ? 13.492 -5.887 -9.625 1 98.06 90 VAL A N 1
ATOM 684 C CA . VAL A 1 90 ? 13.25 -5.535 -11.023 1 98.06 90 VAL A CA 1
ATOM 685 C C . VAL A 1 90 ? 14.484 -4.836 -11.594 1 98.06 90 VAL A C 1
ATOM 687 O O . VAL A 1 90 ? 15.008 -3.898 -10.992 1 98.06 90 VAL A O 1
ATOM 690 N N . PHE A 1 91 ? 14.93 -5.32 -12.734 1 98.19 91 PHE A N 1
ATOM 691 C CA . PHE A 1 91 ? 16.125 -4.691 -13.273 1 98.19 91 PHE A CA 1
ATOM 692 C C . PHE A 1 91 ? 15.883 -4.184 -14.688 1 98.19 91 PHE A C 1
ATOM 694 O O . PHE A 1 91 ? 16.75 -3.559 -15.289 1 98.19 91 PHE A O 1
ATOM 701 N N . GLU A 1 92 ? 14.766 -4.453 -15.289 1 97.31 92 GLU A N 1
ATOM 702 C CA . GLU A 1 92 ? 14.391 -3.967 -16.609 1 97.31 92 GLU A CA 1
ATOM 703 C C . GLU A 1 92 ? 12.875 -3.805 -16.734 1 97.31 92 GLU A C 1
ATOM 705 O O . GLU A 1 92 ? 12.117 -4.691 -16.344 1 97.31 92 GLU A O 1
ATOM 710 N N . GLY A 1 93 ? 12.484 -2.648 -17.328 1 95.62 93 GLY A N 1
ATOM 711 C CA . GLY A 1 93 ? 11.07 -2.398 -17.562 1 95.62 93 GLY A CA 1
ATOM 712 C C . GLY A 1 93 ? 10.344 -1.894 -16.328 1 95.62 93 GLY A C 1
ATOM 713 O O . GLY A 1 93 ? 10.961 -1.361 -15.414 1 95.62 93 GLY A O 1
ATOM 714 N N . GLY A 1 94 ? 9.039 -1.892 -16.391 1 91.31 94 GLY A N 1
ATOM 715 C CA . GLY A 1 94 ? 8.219 -1.469 -15.266 1 91.31 94 GLY A CA 1
ATOM 716 C C . GLY A 1 94 ? 8.492 -0.038 -14.836 1 91.31 94 GLY A C 1
ATOM 717 O O . GLY A 1 94 ? 8.602 0.856 -15.68 1 91.31 94 GLY A O 1
ATOM 718 N N . TYR A 1 95 ? 8.656 0.143 -13.523 1 91.56 95 TYR A N 1
ATOM 719 C CA . TYR A 1 95 ? 8.812 1.472 -12.945 1 91.56 95 TYR A CA 1
ATOM 720 C C . TYR A 1 95 ? 10.195 2.043 -13.242 1 91.56 95 TYR A C 1
ATOM 722 O O . TYR A 1 95 ? 10.406 3.252 -13.141 1 91.56 95 TYR A O 1
ATOM 730 N N . LEU A 1 96 ? 11.094 1.141 -13.625 1 94.12 96 LEU A N 1
ATOM 731 C CA . LEU A 1 96 ? 12.406 1.638 -14.023 1 94.12 96 LEU A CA 1
ATOM 732 C C . LEU A 1 96 ? 12.312 2.434 -15.32 1 94.12 96 LEU A C 1
ATOM 734 O O . LEU A 1 96 ? 12.992 3.451 -15.484 1 94.12 96 LEU A O 1
ATOM 738 N N . HIS A 1 97 ? 11.484 1.93 -16.203 1 92.62 97 HIS A N 1
ATOM 739 C CA . HIS A 1 97 ? 11.281 2.648 -17.469 1 92.62 97 HIS A CA 1
ATOM 740 C C . HIS A 1 97 ? 10.602 3.992 -17.219 1 92.62 97 HIS A C 1
ATOM 742 O O . HIS A 1 97 ? 10.734 4.918 -18.031 1 92.62 97 HIS A O 1
ATOM 748 N N . LEU A 1 98 ? 9.82 4.117 -16.125 1 91.81 98 LEU A N 1
ATOM 749 C CA . LEU A 1 98 ? 9.156 5.367 -15.781 1 91.81 98 LEU A CA 1
ATOM 750 C C . LEU A 1 98 ? 10.141 6.34 -15.133 1 91.81 98 LEU A C 1
ATOM 752 O O . LEU A 1 98 ? 9.875 7.543 -15.062 1 91.81 98 LEU A O 1
ATOM 756 N N . GLY A 1 99 ? 11.273 5.781 -14.594 1 94.56 99 GLY A N 1
ATOM 757 C CA . GLY A 1 99 ? 12.289 6.688 -14.078 1 94.56 99 GLY A CA 1
ATOM 758 C C . GLY A 1 99 ? 12.719 6.355 -12.656 1 94.56 99 GLY A C 1
ATOM 759 O O . GLY A 1 99 ? 13.602 7.008 -12.102 1 94.56 99 GLY A O 1
ATOM 760 N N . PHE A 1 100 ? 12.133 5.352 -12.031 1 97.06 100 PHE A N 1
ATOM 761 C CA . PHE A 1 100 ? 12.57 4.918 -10.711 1 97.06 100 PHE A CA 1
ATOM 762 C C . PHE A 1 100 ? 13.938 4.258 -10.781 1 97.06 100 PHE A C 1
ATOM 764 O O . PHE A 1 100 ? 14.273 3.617 -11.781 1 97.06 100 PHE A O 1
ATOM 771 N N . ASP A 1 101 ? 14.695 4.383 -9.711 1 97.88 101 ASP A N 1
ATOM 772 C CA . ASP A 1 101 ? 16.047 3.85 -9.703 1 97.88 101 ASP A CA 1
ATOM 773 C C . ASP A 1 101 ? 16.078 2.443 -9.109 1 97.88 101 ASP A C 1
ATOM 775 O O . ASP A 1 101 ? 17.016 1.681 -9.352 1 97.88 101 ASP A O 1
ATOM 779 N N . ARG A 1 102 ? 15.133 2.203 -8.281 1 97.38 102 ARG A N 1
ATOM 780 C CA . ARG A 1 102 ? 15.023 0.883 -7.668 1 97.38 102 ARG A CA 1
ATOM 781 C C . ARG A 1 102 ? 13.562 0.482 -7.48 1 97.38 102 ARG A C 1
ATOM 783 O O . ARG A 1 102 ? 12.734 1.307 -7.094 1 97.38 102 ARG A O 1
ATOM 790 N N . TYR A 1 103 ? 13.352 -0.727 -7.707 1 97.38 103 TYR A N 1
ATOM 791 C CA . TYR A 1 103 ? 12.031 -1.324 -7.516 1 97.38 103 TYR A CA 1
ATOM 792 C C . TYR A 1 103 ? 12.148 -2.795 -7.133 1 97.38 103 TYR A C 1
ATOM 794 O O . TYR A 1 103 ? 12.578 -3.621 -7.941 1 97.38 103 TYR A O 1
ATOM 802 N N . THR A 1 104 ? 11.836 -3.129 -5.891 1 98.56 104 THR A N 1
ATOM 803 C CA . THR A 1 104 ? 11.945 -4.477 -5.34 1 98.56 104 THR A CA 1
ATOM 804 C C . THR A 1 104 ? 10.578 -4.984 -4.879 1 98.56 104 THR A C 1
ATOM 806 O O . THR A 1 104 ? 9.812 -4.242 -4.262 1 98.56 104 THR A O 1
ATOM 809 N N . ILE A 1 105 ? 10.273 -6.215 -5.211 1 98.69 105 ILE A N 1
ATOM 810 C CA . ILE A 1 105 ? 9.023 -6.848 -4.805 1 98.69 105 ILE A CA 1
ATOM 811 C C . ILE A 1 105 ? 9.305 -7.969 -3.809 1 98.69 105 ILE A C 1
ATOM 813 O O . ILE A 1 105 ? 10.125 -8.852 -4.078 1 98.69 105 ILE A O 1
ATOM 817 N N . ARG A 1 106 ? 8.703 -7.938 -2.693 1 98.81 106 ARG A N 1
ATOM 818 C CA . ARG A 1 106 ? 8.836 -8.969 -1.669 1 98.81 106 ARG A CA 1
ATOM 819 C C . ARG A 1 106 ? 7.473 -9.555 -1.308 1 98.81 106 ARG A C 1
ATOM 821 O O . ARG A 1 106 ? 6.504 -8.812 -1.112 1 98.81 106 ARG A O 1
ATOM 828 N N . ILE A 1 107 ? 7.363 -10.859 -1.328 1 98.94 107 ILE A N 1
ATOM 829 C CA . ILE A 1 107 ? 6.152 -11.547 -0.904 1 98.94 107 ILE A CA 1
ATOM 830 C C . ILE A 1 107 ? 6.469 -12.484 0.264 1 98.94 107 ILE A C 1
ATOM 832 O O . ILE A 1 107 ? 7.43 -13.258 0.206 1 98.94 107 ILE A O 1
ATOM 836 N N . GLU A 1 108 ? 5.715 -12.383 1.289 1 98.88 108 GLU A N 1
ATOM 837 C CA . GLU A 1 108 ? 5.836 -13.203 2.49 1 98.88 108 GLU A CA 1
ATOM 838 C C . GLU A 1 108 ? 4.504 -13.852 2.852 1 98.88 108 GLU A C 1
ATOM 840 O O . GLU A 1 108 ? 3.455 -13.211 2.783 1 98.88 108 GLU A O 1
ATOM 845 N N . ILE A 1 109 ? 4.57 -15.086 3.129 1 98.88 109 ILE A N 1
ATOM 846 C CA . ILE A 1 109 ? 3.408 -15.758 3.697 1 98.88 109 ILE A CA 1
ATOM 847 C C . ILE A 1 109 ? 3.619 -15.977 5.191 1 98.88 109 ILE A C 1
ATOM 849 O O . ILE A 1 109 ? 4.551 -16.672 5.598 1 98.88 109 ILE A O 1
ATOM 853 N N . VAL A 1 110 ? 2.773 -15.383 5.973 1 98.25 110 VAL A N 1
ATOM 854 C CA . VAL A 1 110 ? 2.979 -15.453 7.418 1 98.25 110 VAL A CA 1
ATOM 855 C C . VAL A 1 110 ? 1.738 -16.047 8.086 1 98.25 110 VAL A C 1
ATOM 857 O O . VAL A 1 110 ? 0.638 -15.984 7.531 1 98.25 110 VAL A O 1
ATOM 860 N N . ASP A 1 111 ? 1.975 -16.578 9.234 1 97.19 111 ASP A N 1
ATOM 861 C CA . ASP A 1 111 ? 0.853 -17.094 10.023 1 97.19 111 ASP A CA 1
ATOM 862 C C . ASP A 1 111 ? 0.004 -15.945 10.57 1 97.19 111 ASP A C 1
ATOM 864 O O . ASP A 1 111 ? 0.523 -14.867 10.867 1 97.19 111 ASP A O 1
ATOM 868 N N . ASP A 1 112 ? -1.234 -16.172 10.578 1 95.38 112 ASP A N 1
ATOM 869 C CA . ASP A 1 112 ? -2.123 -15.242 11.273 1 95.38 112 ASP A CA 1
ATOM 870 C C . ASP A 1 112 ? -2.107 -15.5 12.781 1 95.38 112 ASP A C 1
ATOM 872 O O . ASP A 1 112 ? -2.531 -16.562 13.242 1 95.38 112 ASP A O 1
ATOM 876 N N . ASP A 1 113 ? -1.676 -14.562 13.461 1 89.69 113 ASP A N 1
ATOM 877 C CA . ASP A 1 113 ? -1.499 -14.75 14.898 1 89.69 113 ASP A CA 1
ATOM 878 C C . ASP A 1 113 ? -2.846 -14.789 15.617 1 89.69 113 ASP A C 1
ATOM 880 O O . ASP A 1 113 ? -2.936 -15.258 16.75 1 89.69 113 ASP A O 1
ATOM 884 N N . VAL A 1 114 ? -3.854 -14.305 15.008 1 88.56 114 VAL A N 1
ATOM 885 C CA . VAL A 1 114 ? -5.16 -14.172 15.641 1 88.56 114 VAL A CA 1
ATOM 886 C C . VAL A 1 114 ? -6.051 -15.344 15.25 1 88.56 114 VAL A C 1
ATOM 888 O O . VAL A 1 114 ? -6.684 -15.969 16.109 1 88.56 114 VAL A O 1
ATOM 891 N N . HIS A 1 115 ? -6.109 -15.656 14.031 1 89 115 HIS A N 1
ATOM 892 C CA . HIS A 1 115 ? -7.004 -16.688 13.508 1 89 115 HIS A CA 1
ATOM 893 C C . HIS A 1 115 ? -6.238 -17.953 13.156 1 89 115 HIS A C 1
ATOM 895 O O . HIS A 1 115 ? -5.395 -17.953 12.258 1 89 115 HIS A O 1
ATOM 901 N N . MET A 1 116 ? -6.887 -19.031 13.719 1 85.19 116 MET A N 1
ATOM 902 C CA . MET A 1 116 ? -6.277 -20.328 13.469 1 85.19 116 MET A CA 1
ATOM 903 C C . MET A 1 116 ? -6.613 -20.828 12.07 1 85.19 116 MET A C 1
ATOM 905 O O . MET A 1 116 ? -7.684 -20.531 11.539 1 85.19 116 MET A O 1
ATOM 909 N N . HIS A 1 117 ? -5.812 -21.234 11.25 1 89.75 117 HIS A N 1
ATOM 910 C CA . HIS A 1 117 ? -5.984 -21.875 9.945 1 89.75 117 HIS A CA 1
ATOM 911 C C . HIS A 1 117 ? -6.012 -20.828 8.828 1 89.75 117 HIS A C 1
ATOM 913 O O . HIS A 1 117 ? -6.641 -21.047 7.789 1 89.75 117 HIS A O 1
ATOM 919 N N . ARG A 1 118 ? -5.684 -19.672 9.258 1 96.12 118 ARG A N 1
ATOM 920 C CA . ARG A 1 118 ? -5.57 -18.578 8.297 1 96.12 118 ARG A CA 1
ATOM 921 C C . ARG A 1 118 ? -4.129 -18.094 8.195 1 96.12 118 ARG A C 1
ATOM 923 O O . ARG A 1 118 ? -3.355 -18.219 9.141 1 96.12 118 ARG A O 1
ATOM 930 N N . SER A 1 119 ? -3.805 -17.672 7.129 1 98.25 119 SER A N 1
ATOM 931 C CA . SER A 1 119 ? -2.506 -17.047 6.922 1 98.25 119 SER A CA 1
ATOM 932 C C . SER A 1 119 ? -2.654 -15.688 6.227 1 98.25 119 SER A C 1
ATOM 934 O O . SER A 1 119 ? -3.764 -15.289 5.875 1 98.25 119 SER A O 1
ATOM 936 N N . ILE A 1 120 ? -1.582 -14.961 6.121 1 98.69 120 ILE A N 1
ATOM 937 C CA . ILE A 1 120 ? -1.575 -13.641 5.5 1 98.69 120 ILE A CA 1
ATOM 938 C C . ILE A 1 120 ? -0.557 -13.609 4.363 1 98.69 120 ILE A C 1
ATOM 940 O O . ILE A 1 120 ? 0.607 -13.977 4.555 1 98.69 120 ILE A O 1
ATOM 944 N N . VAL A 1 121 ? -1.023 -13.305 3.193 1 98.88 121 VAL A N 1
ATOM 945 C CA . VAL A 1 121 ? -0.127 -12.961 2.096 1 98.88 121 VAL A CA 1
ATOM 946 C C . VAL A 1 121 ? 0.277 -11.492 2.205 1 98.88 121 VAL A C 1
ATOM 948 O O . VAL A 1 121 ? -0.565 -10.594 2.082 1 98.88 121 VAL A O 1
ATOM 951 N N . ARG A 1 122 ? 1.526 -11.242 2.441 1 98.81 122 ARG A N 1
ATOM 952 C CA . ARG A 1 122 ? 2.049 -9.883 2.518 1 98.81 122 ARG A CA 1
ATOM 953 C C . ARG A 1 122 ? 2.936 -9.57 1.316 1 98.81 122 ARG A C 1
ATOM 955 O O . ARG A 1 122 ? 3.953 -10.227 1.101 1 98.81 122 ARG A O 1
ATOM 962 N N . SER A 1 123 ? 2.531 -8.609 0.519 1 98.81 123 SER A N 1
ATOM 963 C CA . SER A 1 123 ? 3.322 -8.109 -0.598 1 98.81 123 SER A CA 1
ATOM 964 C C . SER A 1 123 ? 3.871 -6.715 -0.3 1 98.81 123 SER A C 1
ATOM 966 O O . SER A 1 123 ? 3.137 -5.836 0.154 1 98.81 123 SER A O 1
ATOM 968 N N . THR A 1 124 ? 5.121 -6.5 -0.521 1 98.75 124 THR A N 1
ATOM 969 C CA . THR A 1 124 ? 5.777 -5.215 -0.305 1 98.75 124 THR A CA 1
ATOM 970 C C . THR A 1 124 ? 6.535 -4.777 -1.554 1 98.75 124 THR A C 1
ATOM 972 O O . THR A 1 124 ? 7.258 -5.574 -2.156 1 98.75 124 THR A O 1
ATOM 975 N N . VAL A 1 125 ? 6.332 -3.586 -1.964 1 98.31 125 VAL A N 1
ATOM 976 C CA . VAL A 1 125 ? 7.105 -2.953 -3.029 1 98.31 125 VAL A CA 1
ATOM 977 C C . VAL A 1 125 ? 7.98 -1.849 -2.443 1 98.31 125 VAL A C 1
ATOM 979 O O . VAL A 1 125 ? 7.477 -0.906 -1.829 1 98.31 125 VAL A O 1
ATOM 982 N N . LYS A 1 126 ? 9.25 -2 -2.578 1 98.44 126 LYS A N 1
ATOM 983 C CA . LYS A 1 126 ? 10.211 -0.956 -2.221 1 98.44 126 LYS A CA 1
ATOM 984 C C . LYS A 1 126 ? 10.617 -0.144 -3.445 1 98.44 126 LYS A C 1
ATOM 986 O O . LYS A 1 126 ? 10.961 -0.711 -4.484 1 98.44 126 LYS A O 1
ATOM 991 N N . TYR A 1 127 ? 10.578 1.197 -3.328 1 98.38 127 TYR A N 1
ATOM 992 C CA . TYR A 1 127 ? 10.938 2.049 -4.457 1 98.38 127 TYR A CA 1
ATOM 993 C C . TYR A 1 127 ? 11.953 3.105 -4.039 1 98.38 127 TYR A C 1
ATOM 995 O O . TYR A 1 127 ? 12.078 3.426 -2.855 1 98.38 127 TYR A O 1
ATOM 1003 N N . GLU A 1 128 ? 12.727 3.576 -5.027 1 98.06 128 GLU A N 1
ATOM 1004 C CA . GLU A 1 128 ? 13.719 4.621 -4.809 1 98.06 128 GLU A CA 1
ATOM 1005 C C . GLU A 1 128 ? 13.797 5.57 -5.996 1 98.06 128 GLU A C 1
ATOM 1007 O O . GLU A 1 128 ? 13.758 5.137 -7.152 1 98.06 128 GLU A O 1
ATOM 1012 N N . LEU A 1 129 ? 13.75 6.773 -5.695 1 98 129 LEU A N 1
ATOM 1013 C CA . LEU A 1 129 ? 14.125 7.852 -6.602 1 98 129 LEU A CA 1
ATOM 1014 C C . LEU A 1 129 ? 15.359 8.586 -6.086 1 98 129 LEU A C 1
ATOM 1016 O O . LEU A 1 129 ? 15.312 9.234 -5.035 1 98 129 LEU A O 1
ATOM 1020 N N . LYS A 1 130 ? 16.453 8.523 -6.781 1 96.25 130 LYS A N 1
ATOM 1021 C CA . LYS A 1 130 ? 17.703 9.141 -6.332 1 96.25 130 LYS A CA 1
ATOM 1022 C C . LYS A 1 130 ? 17.688 10.648 -6.57 1 96.25 130 LYS A C 1
ATOM 1024 O O . LYS A 1 130 ? 18.516 11.375 -6.008 1 96.25 130 LYS A O 1
ATOM 1029 N N . ASP A 1 131 ? 16.859 11.109 -7.457 1 94.31 131 ASP A N 1
ATOM 1030 C CA . ASP A 1 131 ? 16.656 12.516 -7.777 1 94.31 131 ASP A CA 1
ATOM 1031 C C . ASP A 1 131 ? 15.266 12.984 -7.367 1 94.31 131 ASP A C 1
ATOM 1033 O O . ASP A 1 131 ? 14.273 12.641 -8.008 1 94.31 131 ASP A O 1
ATOM 1037 N N . ASP A 1 132 ? 15.164 13.844 -6.367 1 91.5 132 ASP A N 1
ATOM 1038 C CA . ASP A 1 132 ? 13.883 14.219 -5.793 1 91.5 132 ASP A CA 1
ATOM 1039 C C . ASP A 1 132 ? 13.117 15.156 -6.73 1 91.5 132 ASP A C 1
ATOM 1041 O O . ASP A 1 132 ? 11.938 15.43 -6.512 1 91.5 132 ASP A O 1
ATOM 1045 N N . SER A 1 133 ? 13.781 15.633 -7.832 1 94 133 SER A N 1
ATOM 1046 C CA . SER A 1 133 ? 13.062 16.406 -8.844 1 94 133 SER A CA 1
ATOM 1047 C C . SER A 1 133 ? 12.062 15.539 -9.594 1 94 133 SER A C 1
ATOM 1049 O O . SER A 1 133 ? 11.172 16.062 -10.273 1 94 133 SER A O 1
ATOM 1051 N N . LYS A 1 134 ? 12.219 14.25 -9.414 1 95.75 134 LYS A N 1
ATOM 1052 C CA . LYS A 1 134 ? 11.328 13.297 -10.07 1 95.75 134 LYS A CA 1
ATOM 1053 C C . LYS A 1 134 ? 10.18 12.891 -9.148 1 95.75 134 LYS A C 1
ATOM 1055 O O . LYS A 1 134 ? 9.516 11.883 -9.383 1 95.75 134 LYS A O 1
ATOM 1060 N N . ALA A 1 135 ? 9.859 13.641 -8.109 1 96.06 135 ALA A N 1
ATOM 1061 C CA . ALA A 1 135 ? 8.859 13.305 -7.09 1 96.06 135 ALA A CA 1
ATOM 1062 C C . ALA A 1 135 ? 7.484 13.109 -7.715 1 96.06 135 ALA A C 1
ATOM 1064 O O . ALA A 1 135 ? 6.641 12.398 -7.16 1 96.06 135 ALA A O 1
ATOM 1065 N N . HIS A 1 136 ? 7.207 13.742 -8.828 1 94.38 136 HIS A N 1
ATOM 1066 C CA . HIS A 1 136 ? 5.922 13.602 -9.508 1 94.38 136 HIS A CA 1
ATOM 1067 C C . HIS A 1 136 ? 5.676 12.156 -9.922 1 94.38 136 HIS A C 1
ATOM 1069 O O . HIS A 1 136 ? 4.527 11.742 -10.102 1 94.38 136 HIS A O 1
ATOM 1075 N N . LEU A 1 137 ? 6.723 11.32 -10.055 1 95.56 137 LEU A N 1
ATOM 1076 C CA . LEU A 1 137 ? 6.609 9.922 -10.461 1 95.56 137 LEU A CA 1
ATOM 1077 C C . LEU A 1 137 ? 5.953 9.086 -9.367 1 95.56 137 LEU A C 1
ATOM 1079 O O . LEU A 1 137 ? 5.496 7.973 -9.625 1 95.56 137 LEU A O 1
ATOM 1083 N N . LEU A 1 138 ? 5.918 9.625 -8.102 1 96.56 138 LEU A N 1
ATOM 1084 C CA . LEU A 1 138 ? 5.289 8.914 -6.992 1 96.56 138 LEU A CA 1
ATOM 1085 C C . LEU A 1 138 ? 3.818 8.633 -7.289 1 96.56 138 LEU A C 1
ATOM 1087 O O . LEU A 1 138 ? 3.258 7.648 -6.809 1 96.56 138 LEU A O 1
ATOM 1091 N N . SER A 1 139 ? 3.236 9.43 -8.148 1 92.88 139 SER A N 1
ATOM 1092 C CA . SER A 1 139 ? 1.824 9.289 -8.484 1 92.88 139 SER A CA 1
ATOM 1093 C C . SER A 1 139 ? 1.589 8.062 -9.359 1 92.88 139 SER A C 1
ATOM 1095 O O . SER A 1 139 ? 0.448 7.633 -9.539 1 92.88 139 SER A O 1
ATOM 1097 N N . GLN A 1 140 ? 2.629 7.441 -9.852 1 92.19 140 GLN A N 1
ATOM 1098 C CA . GLN A 1 140 ? 2.514 6.301 -10.758 1 92.19 140 GLN A CA 1
ATOM 1099 C C . GLN A 1 140 ? 2.582 4.984 -9.992 1 92.19 140 GLN A C 1
ATOM 1101 O O . GLN A 1 140 ? 2.285 3.922 -10.539 1 92.19 140 GLN A O 1
ATOM 1106 N N . LEU A 1 141 ? 2.973 5.086 -8.766 1 93.75 141 LEU A N 1
ATOM 1107 C CA . LEU A 1 141 ? 3.115 3.873 -7.969 1 93.75 141 LEU A CA 1
ATOM 1108 C C . LEU A 1 141 ? 1.771 3.174 -7.797 1 93.75 141 LEU A C 1
ATOM 1110 O O . LEU A 1 141 ? 0.745 3.832 -7.609 1 93.75 141 LEU A O 1
ATOM 1114 N N . SER A 1 142 ? 1.849 1.913 -7.926 1 90.81 142 SER A N 1
ATOM 1115 C CA . SER A 1 142 ? 0.627 1.129 -7.773 1 90.81 142 SER A CA 1
ATOM 1116 C C . SER A 1 142 ? 0.91 -0.209 -7.098 1 90.81 142 SER A C 1
ATOM 1118 O O . SER A 1 142 ? 1.985 -0.784 -7.273 1 90.81 142 SER A O 1
ATOM 1120 N N . ILE A 1 143 ? -0.053 -0.697 -6.328 1 94.31 143 ILE A N 1
ATOM 1121 C CA . ILE A 1 143 ? 0.037 -2.002 -5.68 1 94.31 143 ILE A CA 1
ATOM 1122 C C . ILE A 1 143 ? -1.06 -2.92 -6.215 1 94.31 143 ILE A C 1
ATOM 1124 O O . ILE A 1 143 ? -1.286 -4.008 -5.68 1 94.31 143 ILE A O 1
ATOM 1128 N N . GLN A 1 144 ? -1.667 -2.525 -7.328 1 92.81 144 GLN A N 1
ATOM 1129 C CA . GLN A 1 144 ? -2.883 -3.168 -7.816 1 92.81 144 GLN A CA 1
ATOM 1130 C C . GLN A 1 144 ? -2.611 -4.609 -8.242 1 92.81 144 GLN A C 1
ATOM 1132 O O . GLN A 1 144 ? -3.426 -5.5 -7.988 1 92.81 144 GLN A O 1
ATOM 1137 N N . MET A 1 145 ? -1.55 -4.852 -8.922 1 94.25 145 MET A N 1
ATOM 1138 C CA . MET A 1 145 ? -1.308 -6.215 -9.391 1 94.25 145 MET A CA 1
ATOM 1139 C C . MET A 1 145 ? -1.18 -7.176 -8.211 1 94.25 145 MET A C 1
ATOM 1141 O O . MET A 1 145 ? -1.608 -8.328 -8.297 1 94.25 145 MET A O 1
ATOM 1145 N N . HIS A 1 146 ? -0.603 -6.684 -7.152 1 97.25 146 HIS A N 1
ATOM 1146 C CA . HIS A 1 146 ? -0.41 -7.535 -5.984 1 97.25 146 HIS A CA 1
ATOM 1147 C C . HIS A 1 146 ? -1.731 -7.801 -5.27 1 97.25 146 HIS A C 1
ATOM 1149 O O . HIS A 1 146 ? -1.936 -8.883 -4.711 1 97.25 146 HIS A O 1
ATOM 1155 N N . ILE A 1 147 ? -2.637 -6.805 -5.277 1 98.12 147 ILE A N 1
ATOM 1156 C CA . ILE A 1 147 ? -3.977 -6.996 -4.734 1 98.12 147 ILE A CA 1
ATOM 1157 C C . ILE A 1 147 ? -4.703 -8.078 -5.527 1 98.12 147 ILE A C 1
ATOM 1159 O O . ILE A 1 147 ? -5.262 -9.016 -4.949 1 98.12 147 ILE A O 1
ATOM 1163 N N . THR A 1 148 ? -4.625 -7.961 -6.844 1 97.25 148 THR A N 1
ATOM 1164 C CA . THR A 1 148 ? -5.301 -8.898 -7.738 1 97.25 148 THR A CA 1
ATOM 1165 C C . THR A 1 148 ? -4.766 -10.312 -7.543 1 97.25 148 THR A C 1
ATOM 1167 O O . THR A 1 148 ? -5.543 -11.258 -7.391 1 97.25 148 THR A O 1
ATOM 1170 N N . ILE A 1 149 ? -3.469 -10.414 -7.516 1 98.31 149 ILE A N 1
ATOM 1171 C CA . ILE A 1 149 ? -2.834 -11.719 -7.363 1 98.31 149 ILE A CA 1
ATOM 1172 C C . ILE A 1 149 ? -3.254 -12.344 -6.035 1 98.31 149 ILE A C 1
ATOM 1174 O O . ILE A 1 149 ? -3.65 -13.516 -5.992 1 98.31 149 ILE A O 1
ATOM 1178 N N . ALA A 1 150 ? -3.145 -11.578 -4.988 1 98.56 150 ALA A N 1
ATOM 1179 C CA . ALA A 1 150 ? -3.475 -12.109 -3.666 1 98.56 150 ALA A CA 1
ATOM 1180 C C . ALA A 1 150 ? -4.914 -12.609 -3.621 1 98.56 150 ALA A C 1
ATOM 1182 O O . ALA A 1 150 ? -5.188 -13.68 -3.07 1 98.56 150 ALA A O 1
ATOM 1183 N N . HIS A 1 151 ? -5.809 -11.875 -4.195 1 97.75 151 HIS A N 1
ATOM 1184 C CA . HIS A 1 151 ? -7.219 -12.242 -4.176 1 97.75 151 HIS A CA 1
ATOM 1185 C C . HIS A 1 151 ? -7.477 -13.492 -5.016 1 97.75 151 HIS A C 1
ATOM 1187 O O . HIS A 1 151 ? -8.078 -14.453 -4.539 1 97.75 151 HIS A O 1
ATOM 1193 N N . VAL A 1 152 ? -7.043 -13.492 -6.273 1 97.25 152 VAL A N 1
ATOM 1194 C CA . VAL A 1 152 ? -7.336 -14.57 -7.207 1 97.25 152 VAL A CA 1
ATOM 1195 C C . VAL A 1 152 ? -6.672 -15.859 -6.738 1 97.25 152 VAL A C 1
ATOM 1197 O O . VAL A 1 152 ? -7.301 -16.922 -6.723 1 97.25 152 VAL A O 1
ATOM 1200 N N . VAL A 1 153 ? -5.367 -15.805 -6.34 1 98.06 153 VAL A N 1
ATOM 1201 C CA . VAL A 1 153 ? -4.66 -16.984 -5.863 1 98.06 153 VAL A CA 1
ATOM 1202 C C . VAL A 1 153 ? -5.293 -17.484 -4.57 1 98.06 153 VAL A C 1
ATOM 1204 O O . VAL A 1 153 ? -5.449 -18.703 -4.375 1 98.06 153 VAL A O 1
ATOM 1207 N N . GLY A 1 154 ? -5.648 -16.578 -3.672 1 97.31 154 GLY A N 1
ATOM 1208 C CA . GLY A 1 154 ? -6.332 -16.969 -2.453 1 97.31 154 GLY A CA 1
ATOM 1209 C C . GLY A 1 154 ? -7.617 -17.734 -2.713 1 97.31 154 GLY A C 1
ATOM 1210 O O . GLY A 1 154 ? -7.871 -18.766 -2.09 1 97.31 154 GLY A O 1
ATOM 1211 N N . ASP A 1 155 ? -8.422 -17.203 -3.627 1 95.06 155 ASP A N 1
ATOM 1212 C CA . ASP A 1 155 ? -9.672 -17.859 -4.004 1 95.06 155 ASP A CA 1
ATOM 1213 C C . ASP A 1 155 ? -9.414 -19.25 -4.574 1 95.06 155 ASP A C 1
ATOM 1215 O O . ASP A 1 155 ? -10.156 -20.188 -4.281 1 95.06 155 ASP A O 1
ATOM 1219 N N . TYR A 1 156 ? -8.422 -19.312 -5.418 1 96.75 156 TYR A N 1
ATOM 1220 C CA . TYR A 1 156 ? -8.031 -20.578 -6.02 1 96.75 156 TYR A CA 1
ATOM 1221 C C . TYR A 1 156 ? -7.684 -21.609 -4.945 1 96.75 156 TYR A C 1
ATOM 1223 O O . TYR A 1 156 ? -8.133 -22.766 -5.012 1 96.75 156 TYR A O 1
ATOM 1231 N N . ILE A 1 157 ? -6.918 -21.234 -3.975 1 96.31 157 ILE A N 1
ATOM 1232 C CA . ILE A 1 157 ? -6.453 -22.109 -2.906 1 96.31 157 ILE A CA 1
ATOM 1233 C C . ILE A 1 157 ? -7.648 -22.609 -2.094 1 96.31 157 ILE A C 1
ATOM 1235 O O . ILE A 1 157 ? -7.746 -23.797 -1.795 1 96.31 157 ILE A O 1
ATOM 1239 N N . VAL A 1 158 ? -8.523 -21.734 -1.801 1 93.62 158 VAL A N 1
ATOM 1240 C CA . VAL A 1 158 ? -9.625 -22.062 -0.896 1 93.62 158 VAL A CA 1
ATOM 1241 C C . VAL A 1 158 ? -10.672 -22.891 -1.633 1 93.62 158 VAL A C 1
ATOM 1243 O O . VAL A 1 158 ? -11.242 -23.828 -1.068 1 93.62 158 VAL A O 1
ATOM 1246 N N . ASN A 1 159 ? -10.945 -22.641 -2.844 1 89 159 ASN A N 1
ATOM 1247 C CA . ASN A 1 159 ? -12.031 -23.297 -3.557 1 89 159 ASN A CA 1
ATOM 1248 C C . ASN A 1 159 ? -11.539 -24.5 -4.355 1 89 159 ASN A C 1
ATOM 1250 O O . ASN A 1 159 ? -12.266 -25.469 -4.531 1 89 159 ASN A O 1
ATOM 1254 N N . ASP A 1 160 ? -10.492 -24.312 -4.969 1 72.81 160 ASP A N 1
ATOM 1255 C CA . ASP A 1 160 ? -10.055 -25.359 -5.879 1 72.81 160 ASP A CA 1
ATOM 1256 C C . ASP A 1 160 ? -9.242 -26.422 -5.141 1 72.81 160 ASP A C 1
ATOM 1258 O O . ASP A 1 160 ? -9.391 -27.625 -5.391 1 72.81 160 ASP A O 1
ATOM 1262 N N . ARG A 1 161 ? -8.336 -25.922 -4.34 1 57.62 161 ARG A N 1
ATOM 1263 C CA . ARG A 1 161 ? -7.574 -26.969 -3.654 1 57.62 161 ARG A CA 1
ATOM 1264 C C . ARG A 1 161 ? -8.461 -27.75 -2.693 1 57.62 161 ARG A C 1
ATOM 1266 O O . ARG A 1 161 ? -8.164 -28.906 -2.375 1 57.62 161 ARG A O 1
ATOM 1273 N N . LYS A 1 162 ? -9.438 -27.047 -2.279 1 56.03 162 LYS A N 1
ATOM 1274 C CA . LYS A 1 162 ? -10.398 -27.828 -1.503 1 56.03 162 LYS A CA 1
ATOM 1275 C C . LYS A 1 162 ? -11.078 -28.891 -2.369 1 56.03 162 LYS A C 1
ATOM 1277 O O . LYS A 1 162 ? -11.336 -30 -1.908 1 56.03 162 LYS A O 1
ATOM 1282 N N . LYS A 1 163 ? -11.289 -28.453 -3.572 1 55.88 163 LYS A N 1
ATOM 1283 C CA . LYS A 1 163 ? -11.891 -29.469 -4.426 1 55.88 163 LYS A CA 1
ATOM 1284 C C . LYS A 1 163 ? -10.93 -30.625 -4.652 1 55.88 163 LYS A C 1
ATOM 1286 O O . LYS A 1 163 ? -11.359 -31.781 -4.812 1 55.88 163 LYS A O 1
ATOM 1291 N N . LEU A 1 164 ? -9.641 -30.266 -4.773 1 49.78 164 LEU A N 1
ATOM 1292 C CA . LEU A 1 164 ? -8.688 -31.328 -5.031 1 49.78 164 LEU A CA 1
ATOM 1293 C C . LEU A 1 164 ? -8.57 -32.25 -3.826 1 49.78 164 LEU A C 1
ATOM 1295 O O . LEU A 1 164 ? -8.344 -33.469 -3.982 1 49.78 164 LEU A O 1
ATOM 1299 N N . THR A 1 165 ? -8.633 -31.641 -2.682 1 49 165 THR A N 1
ATOM 1300 C CA . THR A 1 165 ? -8.5 -32.5 -1.513 1 49 165 THR A CA 1
ATOM 1301 C C . THR A 1 165 ? -9.836 -33.156 -1.164 1 49 165 THR A C 1
ATOM 1303 O O . THR A 1 165 ? -9.883 -34.156 -0.477 1 49 165 THR A O 1
ATOM 1306 N N . HIS A 1 166 ? -10.977 -32.406 -1.53 1 43.72 166 HIS A N 1
ATOM 1307 C CA . HIS A 1 166 ? -12.266 -33.062 -1.355 1 43.72 166 HIS A CA 1
ATOM 1308 C C . HIS A 1 166 ? -13.047 -33.094 -2.664 1 43.72 166 HIS A C 1
ATOM 1310 O O . HIS A 1 166 ? -13.789 -32.188 -2.98 1 43.72 166 HIS A O 1
ATOM 1316 N N . PRO A 1 167 ? -12.641 -34.094 -3.578 1 45.12 167 PRO A N 1
ATOM 1317 C CA . PRO A 1 167 ? -13.438 -34.188 -4.801 1 45.12 167 PRO A CA 1
ATOM 1318 C C . PRO A 1 167 ? -14.938 -34.281 -4.52 1 45.12 167 PRO A C 1
ATOM 1320 O O . PRO A 1 167 ? -15.359 -34.906 -3.543 1 45.12 167 PRO A O 1
ATOM 1323 N N . SER A 1 168 ? -15.656 -33.25 -4.875 1 41.5 168 SER A N 1
ATOM 1324 C CA . SER A 1 168 ? -17.094 -33.438 -4.797 1 41.5 168 SER A CA 1
ATOM 1325 C C . SER A 1 168 ? -17.516 -34.688 -5.535 1 41.5 168 SER A C 1
ATOM 1327 O O . SER A 1 168 ? -16.969 -35.031 -6.59 1 41.5 168 SER A O 1
ATOM 1329 N N . MET B 1 1 ? -20.953 -17.047 0.543 1 57.69 1 MET B N 1
ATOM 1330 C CA . MET B 1 1 ? -20.391 -15.883 -0.117 1 57.69 1 MET B CA 1
ATOM 1331 C C . MET B 1 1 ? -19.391 -15.18 0.791 1 57.69 1 MET B C 1
ATOM 1333 O O . MET B 1 1 ? -19.641 -14.984 1.98 1 57.69 1 MET B O 1
ATOM 1337 N N . GLY B 1 2 ? -18.031 -15.242 0.614 1 83.25 2 GLY B N 1
ATOM 1338 C CA . GLY B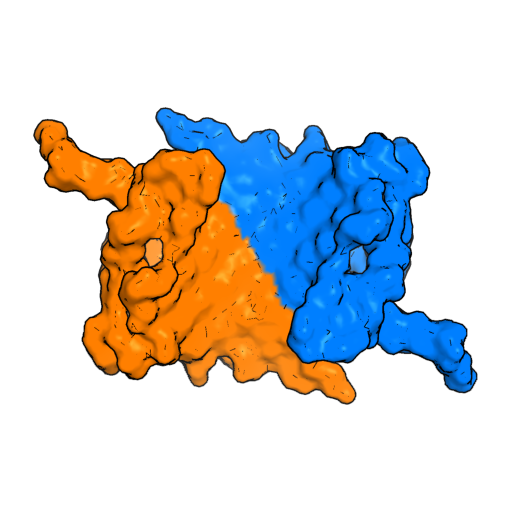 1 2 ? -17.016 -15 1.623 1 83.25 2 GLY B CA 1
ATOM 1339 C C . GLY B 1 2 ? -16.641 -13.531 1.744 1 83.25 2 GLY B C 1
ATOM 1340 O O . GLY B 1 2 ? -17.094 -12.703 0.956 1 83.25 2 GLY B O 1
ATOM 1341 N N . VAL B 1 3 ? -16.438 -13.031 2.908 1 92.69 3 VAL B N 1
ATOM 1342 C CA . VAL B 1 3 ? -15.992 -11.68 3.227 1 92.69 3 VAL B CA 1
ATOM 1343 C C . VAL B 1 3 ? -14.562 -11.469 2.729 1 92.69 3 VAL B C 1
ATOM 1345 O O . VAL B 1 3 ? -13.711 -12.352 2.879 1 92.69 3 VAL B O 1
ATOM 1348 N N . ILE B 1 4 ? -14.414 -10.391 1.985 1 96.88 4 ILE B N 1
ATOM 1349 C CA . ILE B 1 4 ? -13.07 -10.008 1.572 1 96.88 4 ILE B CA 1
ATOM 1350 C C . ILE B 1 4 ? -12.555 -8.883 2.467 1 96.88 4 ILE B C 1
ATOM 1352 O O . ILE B 1 4 ? -13.25 -7.883 2.678 1 96.88 4 ILE B O 1
ATOM 1356 N N . ARG B 1 5 ? -11.391 -9.062 3.016 1 96.81 5 ARG B N 1
ATOM 1357 C CA . ARG B 1 5 ? -10.742 -8.031 3.824 1 96.81 5 ARG B CA 1
ATOM 1358 C C . ARG B 1 5 ? -9.258 -7.934 3.504 1 96.81 5 ARG B C 1
ATOM 1360 O O . ARG B 1 5 ? -8.648 -8.914 3.07 1 96.81 5 ARG B O 1
ATOM 1367 N N . GLY B 1 6 ? -8.711 -6.812 3.707 1 97.88 6 GLY B N 1
ATOM 1368 C CA . GLY B 1 6 ? -7.277 -6.609 3.533 1 97.88 6 GLY B CA 1
ATOM 1369 C C . GLY B 1 6 ? -6.809 -5.242 3.988 1 97.88 6 GLY B C 1
ATOM 1370 O O . GLY B 1 6 ? -7.59 -4.461 4.539 1 97.88 6 GLY B O 1
ATOM 1371 N N . LYS B 1 7 ? -5.512 -5.07 3.895 1 98.5 7 LYS B N 1
ATOM 1372 C CA . LYS B 1 7 ? -4.898 -3.801 4.27 1 98.5 7 LYS B CA 1
ATOM 1373 C C . LYS B 1 7 ? -3.869 -3.359 3.232 1 98.5 7 LYS B C 1
ATOM 1375 O O . LYS B 1 7 ? -3.1 -4.18 2.729 1 98.5 7 LYS B O 1
ATOM 1380 N N . ILE B 1 8 ? -3.93 -2.119 2.885 1 98.69 8 ILE B N 1
ATOM 1381 C CA . ILE B 1 8 ? -2.869 -1.491 2.104 1 98.69 8 ILE B CA 1
ATOM 1382 C C . ILE B 1 8 ? -2.062 -0.548 2.99 1 98.69 8 ILE B C 1
ATOM 1384 O O . ILE B 1 8 ? -2.631 0.192 3.799 1 98.69 8 ILE B O 1
ATOM 1388 N N . CYS B 1 9 ? -0.755 -0.549 2.854 1 98.62 9 CYS B N 1
ATOM 1389 C CA . CYS B 1 9 ? 0.061 0.294 3.719 1 98.62 9 CYS B CA 1
ATOM 1390 C C . CYS B 1 9 ? 1.129 1.028 2.918 1 98.62 9 CYS B C 1
ATOM 1392 O O . CYS B 1 9 ? 1.495 0.596 1.823 1 98.62 9 CYS B O 1
ATOM 1394 N N . HIS B 1 10 ? 1.545 2.088 3.406 1 98.81 10 HIS B N 1
ATOM 1395 C CA . HIS B 1 10 ? 2.654 2.877 2.883 1 98.81 10 HIS B CA 1
ATOM 1396 C C . HIS B 1 10 ? 3.576 3.342 4.004 1 98.81 10 HIS B C 1
ATOM 1398 O O . HIS B 1 10 ? 3.109 3.812 5.043 1 98.81 10 HIS B O 1
ATOM 1404 N N . GLU B 1 11 ? 4.867 3.148 3.855 1 98.75 11 GLU B N 1
ATOM 1405 C CA . GLU B 1 11 ? 5.883 3.65 4.773 1 98.75 11 GLU B CA 1
ATOM 1406 C C . GLU B 1 11 ? 6.809 4.645 4.082 1 98.75 11 GLU B C 1
ATOM 1408 O O . GLU B 1 11 ? 7.371 4.348 3.027 1 98.75 11 GLU B O 1
ATOM 1413 N N . PHE B 1 12 ? 6.969 5.75 4.668 1 98.69 12 PHE B N 1
ATOM 1414 C CA . PHE B 1 12 ? 7.77 6.836 4.117 1 98.69 12 PHE B CA 1
ATOM 1415 C C . PHE B 1 12 ? 8.703 7.414 5.176 1 98.69 12 PHE B C 1
ATOM 1417 O O . PHE B 1 12 ? 8.25 7.984 6.168 1 98.69 12 PHE B O 1
ATOM 1424 N N . PRO B 1 13 ? 9.992 7.32 4.961 1 98.06 13 PRO B N 1
ATOM 1425 C CA . PRO B 1 13 ? 10.945 7.902 5.914 1 98.06 13 PRO B CA 1
ATOM 1426 C C . PRO B 1 13 ? 11.023 9.422 5.812 1 98.06 13 PRO B C 1
ATOM 1428 O O . PRO B 1 13 ? 10.945 9.977 4.711 1 98.06 13 PRO B O 1
ATOM 1431 N N . VAL B 1 14 ? 11.047 10.023 6.914 1 97.31 14 VAL B N 1
ATOM 1432 C CA . VAL B 1 14 ? 11.234 11.469 7.016 1 97.31 14 VAL B CA 1
ATOM 1433 C C . VAL B 1 14 ? 12.469 11.781 7.855 1 97.31 14 VAL B C 1
ATOM 1435 O O . VAL B 1 14 ? 12.633 11.227 8.945 1 97.31 14 VAL B O 1
ATOM 1438 N N . GLU B 1 15 ? 13.352 12.656 7.398 1 95.25 15 GLU B N 1
ATOM 1439 C CA . GLU B 1 15 ? 14.586 13.016 8.094 1 95.25 15 GLU B CA 1
ATOM 1440 C C . GLU B 1 15 ? 14.305 13.984 9.242 1 95.25 15 GLU B C 1
ATOM 1442 O O . GLU B 1 15 ? 14.805 15.117 9.242 1 95.25 15 GLU B O 1
ATOM 1447 N N . ALA B 1 16 ? 13.555 13.562 10.203 1 96.75 16 ALA B N 1
ATOM 1448 C CA . ALA B 1 16 ? 13.219 14.273 11.438 1 96.75 16 ALA B CA 1
ATOM 1449 C C . ALA B 1 16 ? 12.766 13.305 12.523 1 96.75 16 ALA B C 1
ATOM 1451 O O . ALA B 1 16 ? 12.25 12.219 12.219 1 96.75 16 ALA B O 1
ATOM 1452 N N . PRO B 1 17 ? 12.961 13.641 13.844 1 96.5 17 PRO B N 1
ATOM 1453 C CA . PRO B 1 17 ? 12.469 12.781 14.922 1 96.5 17 PRO B CA 1
ATOM 1454 C C . PRO B 1 17 ? 10.953 12.578 14.867 1 96.5 17 PRO B C 1
ATOM 1456 O O . PRO B 1 17 ? 10.219 13.469 14.43 1 96.5 17 PRO B O 1
ATOM 1459 N N . ALA B 1 18 ? 10.531 11.469 15.344 1 97.88 18 ALA B N 1
ATOM 1460 C CA . ALA B 1 18 ? 9.117 11.102 15.289 1 97.88 18 ALA B CA 1
ATOM 1461 C C . ALA B 1 18 ? 8.25 12.148 15.984 1 97.88 18 ALA B C 1
ATOM 1463 O O . ALA B 1 18 ? 7.148 12.453 15.523 1 97.88 18 ALA B O 1
ATOM 1464 N N . SER B 1 19 ? 8.719 12.672 17.078 1 96.62 19 SER B N 1
ATOM 1465 C CA . SER B 1 19 ? 7.941 13.656 17.812 1 96.62 19 SER B CA 1
ATOM 1466 C C . SER B 1 19 ? 7.715 14.922 16.984 1 96.62 19 SER B C 1
ATOM 1468 O O . SER B 1 19 ? 6.656 15.547 17.062 1 96.62 19 SER B O 1
ATOM 1470 N N . VAL B 1 20 ? 8.703 15.281 16.234 1 96.81 20 VAL B N 1
ATOM 1471 C CA . VAL B 1 20 ? 8.602 16.453 15.359 1 96.81 20 VAL B CA 1
ATOM 1472 C C . VAL B 1 20 ? 7.617 16.172 14.227 1 96.81 20 VAL B C 1
ATOM 1474 O O . VAL B 1 20 ? 6.73 16.969 13.945 1 96.81 20 VAL B O 1
ATOM 1477 N N . VAL B 1 21 ? 7.727 15.039 13.586 1 98.38 21 VAL B N 1
ATOM 1478 C CA . VAL B 1 21 ? 6.844 14.648 12.492 1 98.38 21 VAL B CA 1
ATOM 1479 C C . VAL B 1 21 ? 5.402 14.562 12.984 1 98.38 21 VAL B C 1
ATOM 1481 O O . VAL B 1 21 ? 4.48 15.016 12.305 1 98.38 21 VAL B O 1
ATOM 1484 N N . TRP B 1 22 ? 5.215 14.047 14.203 1 98.56 22 TRP B N 1
ATOM 1485 C CA . TRP B 1 22 ? 3.887 13.852 14.773 1 98.56 22 TRP B CA 1
ATOM 1486 C C . TRP B 1 22 ? 3.146 15.18 14.898 1 98.56 22 TRP B C 1
ATOM 1488 O O . TRP B 1 22 ? 1.929 15.242 14.719 1 98.56 22 TRP B O 1
ATOM 1498 N N . GLN B 1 23 ? 3.832 16.234 15.078 1 98 23 GLN B N 1
ATOM 1499 C CA . GLN B 1 23 ? 3.203 17.547 15.227 1 98 23 GLN B CA 1
ATOM 1500 C C . GLN B 1 23 ? 2.441 17.938 13.961 1 98 23 GLN B C 1
ATOM 1502 O O . GLN B 1 23 ? 1.451 18.656 14.023 1 98 23 GLN B O 1
ATOM 1507 N N . SER B 1 24 ? 2.85 17.391 12.852 1 98.31 24 SER B N 1
ATOM 1508 C CA . SER B 1 24 ? 2.207 17.719 11.578 1 98.31 24 SER B CA 1
ATOM 1509 C C . SER B 1 24 ? 1.013 16.812 11.312 1 98.31 24 SER B C 1
ATOM 1511 O O . SER B 1 24 ? 0.207 17.078 10.422 1 98.31 24 SER B O 1
ATOM 1513 N N . TYR B 1 25 ? 0.866 15.742 12.086 1 98.69 25 TYR B N 1
ATOM 1514 C CA . TYR B 1 25 ? -0.17 14.75 11.805 1 98.69 25 TYR B CA 1
ATOM 1515 C C . TYR B 1 25 ? -1.217 14.727 12.914 1 98.69 25 TYR B C 1
ATOM 1517 O O . TYR B 1 25 ? -2.305 14.18 12.734 1 98.69 25 TYR B O 1
ATOM 1525 N N . ARG B 1 26 ? -0.872 15.305 14.055 1 98.31 26 ARG B N 1
ATOM 1526 C CA . ARG B 1 26 ? -1.758 15.227 15.211 1 98.31 26 ARG B CA 1
ATOM 1527 C C . ARG B 1 26 ? -2.912 16.219 15.086 1 98.31 26 ARG B C 1
ATOM 1529 O O . ARG B 1 26 ? -2.76 17.281 14.484 1 98.31 26 ARG B O 1
ATOM 1536 N N . GLY B 1 27 ? -4.027 15.844 15.586 1 97.5 27 GLY B N 1
ATOM 1537 C CA . GLY B 1 27 ? -5.188 16.719 15.641 1 97.5 27 GLY B CA 1
ATOM 1538 C C . GLY B 1 27 ? -5.613 17.219 14.273 1 97.5 27 GLY B C 1
ATOM 1539 O O . GLY B 1 27 ? -5.809 16.438 13.344 1 97.5 27 GLY B O 1
ATOM 1540 N N . LEU B 1 28 ? -5.785 18.531 14.164 1 98.56 28 LEU B N 1
ATOM 1541 C CA . LEU B 1 28 ? -6.293 19.125 12.93 1 98.56 28 LEU B CA 1
ATOM 1542 C C . LEU B 1 28 ? -5.152 19.656 12.078 1 98.56 28 LEU B C 1
ATOM 1544 O O . LEU B 1 28 ? -5.387 20.234 11.008 1 98.56 28 LEU B O 1
ATOM 1548 N N . GLU B 1 29 ? -3.906 19.438 12.523 1 98.44 29 GLU B N 1
ATOM 1549 C CA . GLU B 1 29 ? -2.75 20 11.82 1 98.44 29 GLU B CA 1
ATOM 1550 C C . GLU B 1 29 ? -2.623 19.391 10.422 1 98.44 29 GLU B C 1
ATOM 1552 O O . GLU B 1 29 ? -2.264 20.094 9.469 1 98.44 29 GLU B O 1
ATOM 1557 N N . LEU B 1 30 ? -2.9 18.125 10.266 1 98.38 30 LEU B N 1
ATOM 1558 C CA . LEU B 1 30 ? -2.82 17.531 8.938 1 98.38 30 LEU B CA 1
ATOM 1559 C C . LEU B 1 30 ? -3.84 18.156 7.992 1 98.38 30 LEU B C 1
ATOM 1561 O O . LEU B 1 30 ? -3.535 18.422 6.828 1 98.38 30 LEU B O 1
ATOM 1565 N N . SER B 1 31 ? -5.062 18.359 8.492 1 98.25 31 SER B N 1
ATOM 1566 C CA . SER B 1 31 ? -6.086 19.016 7.691 1 98.25 31 SER B CA 1
ATOM 1567 C C . SER B 1 31 ? -5.629 20.406 7.246 1 98.25 31 SER B C 1
ATOM 1569 O O . SER B 1 31 ? -5.824 20.781 6.09 1 98.25 31 SER B O 1
ATOM 1571 N N . ARG B 1 32 ? -5.059 21.094 8.164 1 98.12 32 ARG B N 1
ATOM 1572 C CA . ARG B 1 32 ? -4.535 22.422 7.832 1 98.12 32 ARG B CA 1
ATOM 1573 C C . ARG B 1 32 ? -3.479 22.328 6.738 1 98.12 32 ARG B C 1
ATOM 1575 O O . ARG B 1 32 ? -3.516 23.094 5.77 1 98.12 32 ARG B O 1
ATOM 1582 N N . LEU B 1 33 ? -2.529 21.438 6.918 1 97.88 33 LEU B N 1
ATOM 1583 C CA . LEU B 1 33 ? -1.437 21.281 5.961 1 97.88 33 LEU B CA 1
ATOM 1584 C C . LEU B 1 33 ? -1.961 20.859 4.598 1 97.88 33 LEU B C 1
ATOM 1586 O O . LEU B 1 33 ? -1.445 21.297 3.564 1 97.88 33 LEU B O 1
ATOM 1590 N N . VAL B 1 34 ? -2.963 19.969 4.539 1 97.88 34 VAL B N 1
ATOM 1591 C CA . VAL B 1 34 ? -3.584 19.578 3.283 1 97.88 34 VAL B CA 1
ATOM 1592 C C . VAL B 1 34 ? -4.133 20.797 2.562 1 97.88 34 VAL B C 1
ATOM 1594 O O . VAL B 1 34 ? -3.883 21 1.37 1 97.88 34 VAL B O 1
ATOM 1597 N N . ASN B 1 35 ? -4.832 21.641 3.256 1 98.31 35 ASN B N 1
ATOM 1598 C CA . ASN B 1 35 ? -5.434 22.828 2.682 1 98.31 35 ASN B CA 1
ATOM 1599 C C . ASN B 1 35 ? -4.375 23.828 2.203 1 98.31 35 ASN B C 1
ATOM 1601 O O . ASN B 1 35 ? -4.562 24.5 1.188 1 98.31 35 ASN B O 1
ATOM 1605 N N . GLU B 1 36 ? -3.33 23.844 2.891 1 97.69 36 GLU B N 1
ATOM 1606 C CA . GLU B 1 36 ? -2.297 24.828 2.605 1 97.69 36 GLU B CA 1
ATOM 1607 C C . GLU B 1 36 ? -1.379 24.359 1.48 1 97.69 36 GLU B C 1
ATOM 1609 O O . GLU B 1 36 ? -1.006 25.141 0.607 1 97.69 36 GLU B O 1
ATOM 1614 N N . LEU B 1 37 ? -0.948 23.094 1.501 1 96.81 37 LEU B N 1
ATOM 1615 C CA . LEU B 1 37 ? 0.174 22.656 0.679 1 96.81 37 LEU B CA 1
ATOM 1616 C C . LEU B 1 37 ? -0.313 21.844 -0.518 1 96.81 37 LEU B C 1
ATOM 1618 O O . LEU B 1 37 ? 0.377 21.75 -1.536 1 96.81 37 LEU B O 1
ATOM 1622 N N . MET B 1 38 ? -1.49 21.203 -0.428 1 96.38 38 MET B N 1
ATOM 1623 C CA . MET B 1 38 ? -1.805 20.219 -1.461 1 96.38 38 MET B CA 1
ATOM 1624 C C . MET B 1 38 ? -3.287 20.25 -1.816 1 96.38 38 MET B C 1
ATOM 1626 O O . MET B 1 38 ? -3.934 19.203 -1.917 1 96.38 38 MET B O 1
ATOM 1630 N N . PRO B 1 39 ? -3.92 21.406 -1.932 1 94.44 39 PRO B N 1
ATOM 1631 C CA . PRO B 1 39 ? -5.344 21.453 -2.279 1 94.44 39 PRO B CA 1
ATOM 1632 C C . PRO B 1 39 ? -5.629 20.859 -3.662 1 94.44 39 PRO B C 1
ATOM 1634 O O . PRO B 1 39 ? -6.68 20.25 -3.875 1 94.44 39 PRO B O 1
ATOM 1637 N N . HIS B 1 40 ? -4.676 20.922 -4.645 1 93.38 40 HIS B N 1
ATOM 1638 C CA . HIS B 1 40 ? -4.883 20.438 -6.008 1 93.38 40 HIS B CA 1
ATOM 1639 C C . HIS B 1 40 ? -4.449 18.984 -6.156 1 93.38 40 HIS B C 1
ATOM 1641 O O . HIS B 1 40 ? -4.793 18.328 -7.145 1 93.38 40 HIS B O 1
ATOM 1647 N N . LEU B 1 41 ? -3.656 18.547 -5.176 1 93.06 41 LEU B N 1
ATOM 1648 C CA . LEU B 1 41 ? -3.137 17.188 -5.246 1 93.06 41 LEU B CA 1
ATOM 1649 C C . LEU B 1 41 ? -4.012 16.219 -4.449 1 93.06 41 LEU B C 1
ATOM 1651 O O . LEU B 1 41 ? -4.27 15.102 -4.887 1 93.06 41 LEU B O 1
ATOM 1655 N N . VAL B 1 42 ? -4.484 16.734 -3.285 1 95.19 42 VAL B N 1
ATOM 1656 C CA . VAL B 1 42 ? -5.238 15.867 -2.379 1 95.19 42 VAL B CA 1
ATOM 1657 C C . VAL B 1 42 ? -6.668 16.391 -2.238 1 95.19 42 VAL B C 1
ATOM 1659 O O . VAL B 1 42 ? -7.625 15.617 -2.35 1 95.19 42 VAL B O 1
ATOM 1662 N N . GLY B 1 43 ? -6.836 17.641 -2.041 1 96.31 43 GLY B N 1
ATOM 1663 C CA . GLY B 1 43 ? -8.156 18.234 -1.886 1 96.31 43 GLY B CA 1
ATOM 1664 C C . GLY B 1 43 ? -8.25 19.188 -0.714 1 96.31 43 GLY B C 1
ATOM 1665 O O . GLY B 1 43 ? -7.238 19.75 -0.282 1 96.31 43 GLY B O 1
ATOM 1666 N N . THR B 1 44 ? -9.523 19.391 -0.366 1 97.5 44 THR B N 1
ATOM 1667 C CA . THR B 1 44 ? -9.789 20.297 0.738 1 97.5 44 THR B CA 1
ATOM 1668 C C . THR B 1 44 ? -10.383 19.562 1.93 1 97.5 44 THR B C 1
ATOM 1670 O O . THR B 1 44 ? -11.344 18.797 1.778 1 97.5 44 THR B O 1
ATOM 1673 N N . ALA B 1 45 ? -9.773 19.812 3.08 1 98.38 45 ALA B N 1
ATOM 1674 C CA . ALA B 1 45 ? -10.266 19.219 4.32 1 98.38 45 ALA B CA 1
ATOM 1675 C C . ALA B 1 45 ? -11.148 20.188 5.09 1 98.38 45 ALA B C 1
ATOM 1677 O O . ALA B 1 45 ? -10.727 21.297 5.402 1 98.38 45 ALA B O 1
ATOM 1678 N N . GLU B 1 46 ? -12.352 19.766 5.348 1 98.56 46 GLU B N 1
ATOM 1679 C CA . GLU B 1 46 ? -13.289 20.547 6.145 1 98.56 46 GLU B CA 1
ATOM 1680 C C . GLU B 1 46 ? -13.547 19.906 7.496 1 98.56 46 GLU B C 1
ATOM 1682 O O . GLU B 1 46 ? -13.938 18.734 7.566 1 98.56 46 GLU B O 1
ATOM 1687 N N . VAL B 1 47 ? -13.367 20.641 8.523 1 98.56 47 VAL B N 1
ATOM 1688 C CA . VAL B 1 47 ? -13.727 20.172 9.859 1 98.56 47 VAL B CA 1
ATOM 1689 C C . VAL B 1 47 ? -15.227 20.328 10.07 1 98.56 47 VAL B C 1
ATOM 1691 O O . VAL B 1 47 ? -15.742 21.438 10.133 1 98.56 47 VAL B O 1
ATOM 1694 N N . VAL B 1 48 ? -15.922 19.25 10.156 1 98.69 48 VAL B N 1
ATOM 1695 C CA . VAL B 1 48 ? -17.375 19.25 10.32 1 98.69 48 VAL B CA 1
ATOM 1696 C C . VAL B 1 48 ? -17.734 19.469 11.789 1 98.69 48 VAL B C 1
ATOM 1698 O O . VAL B 1 48 ? -18.641 20.219 12.109 1 98.69 48 VAL B O 1
ATOM 1701 N N . GLU B 1 49 ? -17.062 18.75 12.68 1 98.44 49 GLU B N 1
ATOM 1702 C CA . GLU B 1 49 ? -17.266 18.828 14.125 1 98.44 49 GLU B CA 1
ATOM 1703 C C . GLU B 1 49 ? -16.047 18.359 14.891 1 98.44 49 GLU B C 1
ATOM 1705 O O . GLU B 1 49 ? -15.398 17.375 14.492 1 98.44 49 GLU B O 1
ATOM 1710 N N . GLY B 1 50 ? -15.711 19.062 15.961 1 98.5 50 GLY B N 1
ATOM 1711 C CA . GLY B 1 50 ? -14.656 18.609 16.859 1 98.5 50 GLY B CA 1
ATOM 1712 C C . GLY B 1 50 ? -13.43 19.5 16.812 1 98.5 50 GLY B C 1
ATOM 1713 O O . GLY B 1 50 ? -13.391 20.484 16.094 1 98.5 50 GLY B O 1
ATOM 1714 N N . ASP B 1 51 ? -12.422 19.109 17.641 1 98.25 51 ASP B N 1
ATOM 1715 C CA . ASP B 1 51 ? -11.258 19.953 17.859 1 98.25 51 ASP B CA 1
ATOM 1716 C C . ASP B 1 51 ? -9.969 19.219 17.5 1 98.25 51 ASP B C 1
ATOM 1718 O O . ASP B 1 51 ? -8.867 19.672 17.844 1 98.25 51 ASP B O 1
ATOM 1722 N N . GLY B 1 52 ? -10.07 18.109 16.953 1 98.38 52 GLY B N 1
ATOM 1723 C CA . GLY B 1 52 ? -8.906 17.344 16.562 1 98.38 52 GLY B CA 1
ATOM 1724 C C . GLY B 1 52 ? -8.672 16.125 17.438 1 98.38 52 GLY B C 1
ATOM 1725 O O . GLY B 1 52 ? -7.816 15.289 17.141 1 98.38 52 GLY B O 1
ATOM 1726 N N . SER B 1 53 ? -9.391 16.031 18.5 1 98.38 53 SER B N 1
ATOM 1727 C CA . SER B 1 53 ? -9.336 14.852 19.375 1 98.38 53 SER B CA 1
ATOM 1728 C C . SER B 1 53 ? -10.273 13.758 18.875 1 98.38 53 SER B C 1
ATOM 1730 O O . SER B 1 53 ? -10.961 13.93 17.859 1 98.38 53 SER B O 1
ATOM 1732 N N . ALA B 1 54 ? -10.242 12.555 19.484 1 98.56 54 ALA B N 1
ATOM 1733 C CA . ALA B 1 54 ? -11.156 11.469 19.156 1 98.56 54 ALA B CA 1
ATOM 1734 C C . ALA B 1 54 ? -12.602 11.961 19.109 1 98.56 54 ALA B C 1
ATOM 1736 O O . ALA B 1 54 ? -13.023 12.75 19.969 1 98.56 54 ALA B O 1
ATOM 1737 N N . GLY B 1 55 ? -13.352 11.578 18.156 1 98.62 55 GLY B N 1
ATOM 1738 C CA . GLY B 1 55 ? -14.719 12.023 17.953 1 98.62 55 GLY B CA 1
ATOM 1739 C C . GLY B 1 55 ? -14.836 13.117 16.906 1 98.62 55 GLY B C 1
ATOM 1740 O O . GLY B 1 55 ? -15.93 13.398 16.422 1 98.62 55 GLY B O 1
ATOM 1741 N N . THR B 1 56 ? -13.703 13.805 16.531 1 98.81 56 THR B N 1
ATOM 1742 C CA . THR B 1 56 ? -13.688 14.852 15.508 1 98.81 56 THR B CA 1
ATOM 1743 C C . THR B 1 56 ? -14.078 14.289 14.148 1 98.81 56 THR B C 1
ATOM 1745 O O . THR B 1 56 ? -13.625 13.203 13.773 1 98.81 56 THR B O 1
ATOM 1748 N N . ILE B 1 57 ? -14.898 14.969 13.43 1 98.88 57 ILE B N 1
ATOM 1749 C CA . ILE B 1 57 ? -15.352 14.594 12.094 1 98.88 57 ILE B CA 1
ATOM 1750 C C . ILE B 1 57 ? -14.727 15.523 11.055 1 98.88 57 ILE B C 1
ATOM 1752 O O . ILE B 1 57 ? -14.82 16.75 11.18 1 98.88 57 ILE B O 1
ATOM 1756 N N . VAL B 1 58 ? -14.023 14.953 10.094 1 98.81 58 VAL B N 1
ATOM 1757 C CA . VAL B 1 58 ? -13.422 15.719 9 1 98.81 58 VAL B CA 1
ATOM 1758 C C . VAL B 1 58 ? -13.93 15.195 7.664 1 98.81 58 VAL B C 1
ATOM 1760 O O . VAL B 1 58 ? -14.094 13.984 7.48 1 98.81 58 VAL B O 1
ATOM 1763 N N . LYS B 1 59 ? -14.289 16.078 6.82 1 98.62 59 LYS B N 1
ATOM 1764 C CA . LYS B 1 59 ? -14.656 15.789 5.434 1 98.62 59 LYS B CA 1
ATOM 1765 C C . LYS B 1 59 ? -13.555 16.234 4.473 1 98.62 59 LYS B C 1
ATOM 1767 O O . LYS B 1 59 ? -13.164 17.391 4.465 1 98.62 59 LYS B O 1
ATOM 1772 N N . LEU B 1 60 ? -13 15.297 3.742 1 97.94 60 LEU B N 1
ATOM 1773 C CA . LEU B 1 60 ? -12.031 15.594 2.691 1 97.94 60 LEU B CA 1
ATOM 1774 C C . LEU B 1 60 ? -12.703 15.617 1.324 1 97.94 60 LEU B C 1
ATOM 1776 O O . LEU B 1 60 ? -13.258 14.609 0.883 1 97.94 60 LEU B O 1
ATOM 1780 N N . ILE B 1 61 ? -12.68 16.734 0.673 1 97.44 61 ILE B N 1
ATOM 1781 C CA . ILE B 1 61 ? -13.25 16.922 -0.653 1 97.44 61 ILE B CA 1
ATOM 1782 C C . ILE B 1 61 ? -12.156 16.828 -1.711 1 97.44 61 ILE B C 1
ATOM 1784 O O . ILE B 1 61 ? -11.211 17.625 -1.702 1 97.44 61 ILE B O 1
ATOM 1788 N N . PHE B 1 62 ? -12.297 15.883 -2.59 1 95.62 62 PHE B N 1
ATOM 1789 C CA . PHE B 1 62 ? -11.266 15.648 -3.588 1 95.62 62 PHE B CA 1
ATOM 1790 C C . PHE B 1 62 ? -11.367 16.672 -4.723 1 95.62 62 PHE B C 1
ATOM 1792 O O . PHE B 1 62 ? -12.438 17.219 -4.965 1 95.62 62 PHE B O 1
ATOM 1799 N N . PRO B 1 63 ? -10.234 16.844 -5.414 1 93.12 63 PRO B N 1
ATOM 1800 C CA . PRO B 1 63 ? -10.273 17.781 -6.543 1 93.12 63 PRO B CA 1
ATOM 1801 C C . PRO B 1 63 ? -11.188 17.312 -7.668 1 93.12 63 PRO B C 1
ATOM 1803 O O . PRO B 1 63 ? -11.445 16.109 -7.797 1 93.12 63 PRO B O 1
ATOM 1806 N N . PRO B 1 64 ? -11.633 18.297 -8.43 1 87.5 64 PRO B N 1
ATOM 1807 C CA . PRO B 1 64 ? -12.43 17.906 -9.594 1 87.5 64 PRO B CA 1
ATOM 1808 C C . PRO B 1 64 ? -11.688 16.953 -10.523 1 87.5 64 PRO B C 1
ATOM 1810 O O . PRO B 1 64 ? -10.484 17.094 -10.727 1 87.5 64 PRO B O 1
ATOM 1813 N N . GLY B 1 65 ? -12.359 15.977 -11.047 1 79.88 65 GLY B N 1
ATOM 1814 C CA . GLY B 1 65 ? -11.758 15.047 -11.984 1 79.88 65 GLY B CA 1
ATOM 1815 C C . GLY B 1 65 ? -11.203 13.805 -11.32 1 79.88 65 GLY B C 1
ATOM 1816 O O . GLY B 1 65 ? -10.758 12.875 -12.008 1 79.88 65 GLY B O 1
ATOM 1817 N N . THR B 1 66 ? -11.055 13.812 -9.938 1 79.56 66 THR B N 1
ATOM 1818 C CA . THR B 1 66 ? -10.641 12.594 -9.25 1 79.56 66 THR B CA 1
ATOM 1819 C C . THR B 1 66 ? -11.57 11.438 -9.594 1 79.56 66 THR B C 1
ATOM 1821 O O . THR B 1 66 ? -12.789 11.531 -9.43 1 79.56 66 THR B O 1
ATOM 1824 N N . PRO B 1 67 ? -11.008 10.523 -10.164 1 74 67 PRO B N 1
ATOM 1825 C CA . PRO B 1 67 ? -11.883 9.398 -10.531 1 74 67 PRO B CA 1
ATOM 1826 C C . PRO B 1 67 ? -12.586 8.773 -9.336 1 74 67 PRO B C 1
ATOM 1828 O O . PRO B 1 67 ? -11.969 8.578 -8.281 1 74 67 PRO B O 1
ATOM 1831 N N . GLY B 1 68 ? -13.914 8.555 -9.625 1 69 68 GLY B N 1
ATOM 1832 C CA . GLY B 1 68 ? -14.633 7.742 -8.664 1 69 68 GLY B CA 1
ATOM 1833 C C . GLY B 1 68 ? -15.281 8.555 -7.562 1 69 68 GLY B C 1
ATOM 1834 O O . GLY B 1 68 ? -16.5 8.734 -7.547 1 69 68 GLY B O 1
ATOM 1835 N N . ILE B 1 69 ? -14.391 9.062 -6.695 1 73.62 69 ILE B N 1
ATOM 1836 C CA . ILE B 1 69 ? -14.969 9.516 -5.434 1 73.62 69 ILE B CA 1
ATOM 1837 C C . ILE B 1 69 ? -14.852 11.031 -5.328 1 73.62 69 ILE B C 1
ATOM 1839 O O . ILE B 1 69 ? -13.828 11.609 -5.703 1 73.62 69 ILE B O 1
ATOM 1843 N N . GLY B 1 70 ? -15.953 11.664 -4.844 1 89.06 70 GLY B N 1
ATOM 1844 C CA . GLY B 1 70 ? -15.992 13.109 -4.676 1 89.06 70 GLY B CA 1
ATOM 1845 C C . GLY B 1 70 ? -15.453 13.562 -3.332 1 89.06 70 GLY B C 1
ATOM 1846 O O . GLY B 1 70 ? -14.828 14.625 -3.234 1 89.06 70 GLY B O 1
ATOM 1847 N N . TYR B 1 71 ? -15.727 12.789 -2.361 1 96.19 71 TYR B N 1
ATOM 1848 C CA . TYR B 1 71 ? -15.305 13.148 -1.011 1 96.19 71 TYR B CA 1
ATOM 1849 C C . TYR B 1 71 ? -15.297 11.922 -0.103 1 96.19 71 TYR B C 1
ATOM 1851 O O . TYR B 1 71 ? -15.805 10.859 -0.473 1 96.19 71 TYR B O 1
ATOM 1859 N N . LEU B 1 72 ? -14.609 12.078 1.022 1 96.69 72 LEU B N 1
ATOM 1860 C CA . LEU B 1 72 ? -14.797 11.125 2.113 1 96.69 72 LEU B CA 1
ATOM 1861 C C . LEU B 1 72 ? -14.953 11.852 3.445 1 96.69 72 LEU B C 1
ATOM 1863 O O . LEU B 1 72 ? -14.359 12.914 3.65 1 96.69 72 LEU B O 1
ATOM 1867 N N . LYS B 1 73 ? -15.859 11.328 4.199 1 98.06 73 LYS B N 1
ATOM 1868 C CA . LYS B 1 73 ? -16.125 11.852 5.535 1 98.06 73 LYS B CA 1
ATOM 1869 C C . LYS B 1 73 ? -15.828 10.797 6.602 1 98.06 73 LYS B C 1
ATOM 1871 O O . LYS B 1 73 ? -16.328 9.672 6.531 1 98.06 73 LYS B O 1
ATOM 1876 N N . GLY B 1 74 ? -14.938 11.18 7.535 1 98.44 74 GLY B N 1
ATOM 1877 C CA . GLY B 1 74 ? -14.523 10.227 8.555 1 98.44 74 GLY B CA 1
ATOM 1878 C C . GLY B 1 74 ? -14.539 10.812 9.953 1 98.44 74 GLY B C 1
ATOM 1879 O O . GLY B 1 74 ? -14.633 12.031 10.125 1 98.44 74 GLY B O 1
ATOM 1880 N N . VAL B 1 75 ? -14.539 9.945 10.945 1 98.81 75 VAL B N 1
ATOM 1881 C CA . VAL B 1 75 ? -14.477 10.312 12.359 1 98.81 75 VAL B CA 1
ATOM 1882 C C . VAL B 1 75 ? -13.18 9.789 12.969 1 98.81 75 VAL B C 1
ATOM 1884 O O . VAL B 1 75 ? -12.773 8.656 12.695 1 98.81 75 VAL B O 1
ATOM 1887 N N . PHE B 1 76 ? -12.445 10.672 13.68 1 98.81 76 PHE B N 1
ATOM 1888 C CA . PHE B 1 76 ? -11.289 10.195 14.43 1 98.81 76 PHE B CA 1
ATOM 1889 C C . PHE B 1 76 ? -11.711 9.227 15.531 1 98.81 76 PHE B C 1
ATOM 1891 O O . PHE B 1 76 ? -12.367 9.633 16.5 1 98.81 76 PHE B O 1
ATOM 1898 N N . ARG B 1 77 ? -11.359 7.996 15.406 1 98.75 77 ARG B N 1
ATOM 1899 C CA . ARG B 1 77 ? -11.633 7.016 16.453 1 98.75 77 ARG B CA 1
ATOM 1900 C C . ARG B 1 77 ? -10.516 6.992 17.5 1 98.75 77 ARG B C 1
ATOM 1902 O O . ARG B 1 77 ? -10.773 6.785 18.688 1 98.75 77 ARG B O 1
ATOM 1909 N N . ILE B 1 78 ? -9.328 7.098 17.078 1 98.75 78 ILE B N 1
ATOM 1910 C CA . ILE B 1 78 ? -8.141 7.098 17.922 1 98.75 78 ILE B CA 1
ATOM 1911 C C . ILE B 1 78 ? -7.305 8.344 17.641 1 98.75 78 ILE B C 1
ATOM 1913 O O . ILE B 1 78 ? -7.109 8.719 16.484 1 98.75 78 ILE B O 1
ATOM 1917 N N . MET B 1 79 ? -6.93 9.07 18.609 1 98.75 79 MET B N 1
ATOM 1918 C CA . MET B 1 79 ? -5.898 10.109 18.625 1 98.75 79 MET B CA 1
ATOM 1919 C C . MET B 1 79 ? -4.973 9.93 19.812 1 98.75 79 MET B C 1
ATOM 1921 O O . MET B 1 79 ? -5.258 10.43 20.906 1 98.75 79 MET B O 1
ATOM 1925 N N . ASP B 1 80 ? -3.908 9.188 19.609 1 98.69 80 ASP B N 1
ATOM 1926 C CA . ASP B 1 80 ? -3.014 8.797 20.703 1 98.69 80 ASP B CA 1
ATOM 1927 C C . ASP B 1 80 ? -1.661 9.5 20.578 1 98.69 80 ASP B C 1
ATOM 1929 O O . ASP B 1 80 ? -0.777 9.023 19.859 1 98.69 80 ASP B O 1
ATOM 1933 N N . ASP B 1 81 ? -1.488 10.539 21.312 1 98.12 81 ASP B N 1
ATOM 1934 C CA . ASP B 1 81 ? -0.276 11.344 21.234 1 98.12 81 ASP B CA 1
ATOM 1935 C C . ASP B 1 81 ? 0.936 10.57 21.75 1 98.12 81 ASP B C 1
ATOM 1937 O O . ASP B 1 81 ? 2.051 10.758 21.25 1 98.12 81 ASP B O 1
ATOM 1941 N N . GLU B 1 82 ? 0.738 9.773 22.734 1 98 82 GLU B N 1
ATOM 1942 C CA . GLU B 1 82 ? 1.848 9.016 23.297 1 98 82 GLU B CA 1
ATOM 1943 C C . GLU B 1 82 ? 2.406 8.016 22.297 1 98 82 GLU B C 1
ATOM 1945 O O . GLU B 1 82 ? 3.625 7.879 22.156 1 98 82 GLU B O 1
ATOM 1950 N N . LYS B 1 83 ? 1.565 7.309 21.594 1 98.5 83 LYS B N 1
ATOM 1951 C CA . LYS B 1 83 ? 1.99 6.309 20.625 1 98.5 83 LYS B CA 1
ATOM 1952 C C . LYS B 1 83 ? 2.146 6.922 19.234 1 98.5 83 LYS B C 1
ATOM 1954 O O . LYS B 1 83 ? 2.65 6.273 18.312 1 98.5 83 LYS B O 1
ATOM 1959 N N . ARG B 1 84 ? 1.671 8.148 18.984 1 98.81 84 ARG B N 1
ATOM 1960 C CA . ARG B 1 84 ? 1.689 8.891 17.719 1 98.81 84 ARG B CA 1
ATOM 1961 C C . ARG B 1 84 ? 0.887 8.156 16.656 1 98.81 84 ARG B C 1
ATOM 1963 O O . ARG B 1 84 ? 1.399 7.887 15.562 1 98.81 84 ARG B O 1
ATOM 1970 N N . VAL B 1 85 ? -0.348 7.875 17.062 1 98.88 85 VAL B N 1
ATOM 1971 C CA . VAL B 1 85 ? -1.264 7.133 16.203 1 98.88 85 VAL B CA 1
ATOM 1972 C C . VAL B 1 85 ? -2.576 7.898 16.047 1 98.88 85 VAL B C 1
ATOM 1974 O O . VAL B 1 85 ? -3.119 8.406 17.031 1 98.88 85 VAL B O 1
ATOM 1977 N N . ARG B 1 86 ? -3.039 8.055 14.883 1 98.81 86 ARG B N 1
ATOM 1978 C CA . ARG B 1 86 ? -4.418 8.453 14.625 1 98.81 86 ARG B CA 1
ATOM 1979 C C . ARG B 1 86 ? -5.117 7.461 13.703 1 98.81 86 ARG B C 1
ATOM 1981 O O . ARG B 1 86 ? -4.492 6.883 12.812 1 98.81 86 ARG B O 1
ATOM 1988 N N . GLU B 1 87 ? -6.359 7.188 13.961 1 98.88 87 GLU B N 1
ATOM 1989 C CA . GLU B 1 87 ? -7.188 6.293 13.164 1 98.88 87 GLU B CA 1
ATOM 1990 C C . GLU B 1 87 ? -8.562 6.906 12.891 1 98.88 87 GLU B C 1
ATOM 1992 O O . GLU B 1 87 ? -9.172 7.492 13.781 1 98.88 87 GLU B O 1
ATOM 1997 N N . SER B 1 88 ? -8.969 6.871 11.703 1 98.69 88 SER B N 1
ATOM 1998 C CA . SER B 1 88 ? -10.273 7.379 11.297 1 98.69 88 SER B CA 1
ATOM 1999 C C . SER B 1 88 ? -11.094 6.297 10.602 1 98.69 88 SER B C 1
ATOM 2001 O O . SER B 1 88 ? -10.57 5.555 9.766 1 98.69 88 SER B O 1
ATOM 2003 N N . ASP B 1 89 ? -12.328 6.227 11 1 98.56 89 ASP B N 1
ATOM 2004 C CA . ASP B 1 89 ? -13.297 5.445 10.227 1 98.56 89 ASP B CA 1
ATOM 2005 C C . ASP B 1 89 ? -14.047 6.328 9.242 1 98.56 89 ASP B C 1
ATOM 2007 O O . ASP B 1 89 ? -14.648 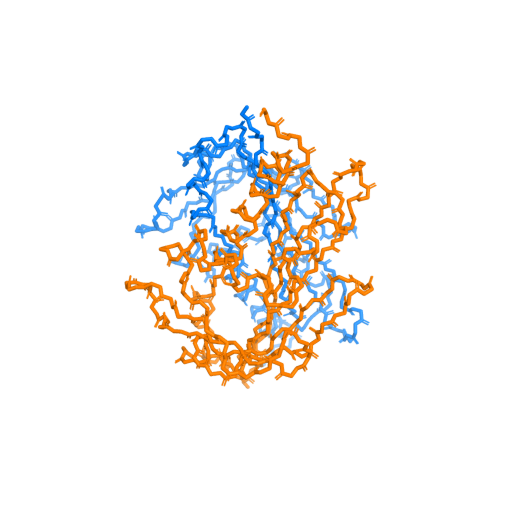7.336 9.625 1 98.56 89 ASP B O 1
ATOM 2011 N N . VAL B 1 90 ? -13.938 5.953 7.992 1 98.06 90 VAL B N 1
ATOM 2012 C CA . VAL B 1 90 ? -14.781 6.621 7.008 1 98.06 90 VAL B CA 1
ATOM 2013 C C . VAL B 1 90 ? -16.219 6.105 7.121 1 98.06 90 VAL B C 1
ATOM 2015 O O . VAL B 1 90 ? -16.453 4.895 7.137 1 98.06 90 VAL 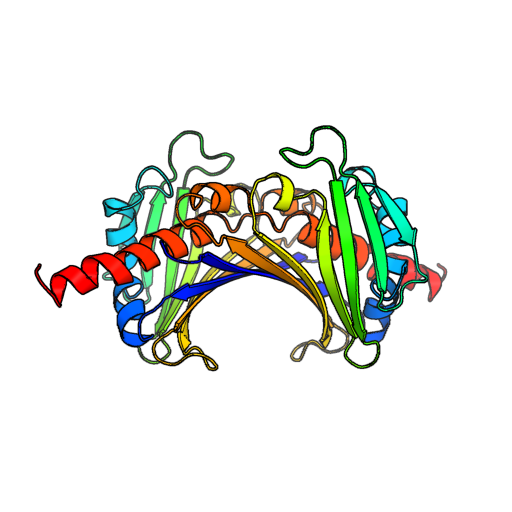B O 1
ATOM 2018 N N . PHE B 1 91 ? -17.141 7.031 7.227 1 98.12 91 PHE B N 1
ATOM 2019 C CA . PHE B 1 91 ? -18.516 6.559 7.387 1 98.12 91 PHE B CA 1
ATOM 2020 C C . PHE B 1 91 ? -19.406 7.121 6.293 1 98.12 91 PHE B C 1
ATOM 2022 O O . PHE B 1 91 ? -20.594 6.785 6.215 1 98.12 91 PHE B O 1
ATOM 2029 N N . GLU B 1 92 ? -18.953 8 5.469 1 97.25 92 GLU B N 1
ATOM 2030 C CA . GLU B 1 92 ? -19.688 8.562 4.344 1 97.25 92 GLU B CA 1
ATOM 2031 C C . GLU B 1 92 ? -18.75 8.945 3.201 1 97.25 92 GLU B C 1
ATOM 2033 O O . GLU B 1 92 ? -17.703 9.562 3.428 1 97.25 92 GLU B O 1
ATOM 2038 N N . GLY B 1 93 ? -19.188 8.57 1.955 1 95.56 93 GLY B N 1
ATOM 2039 C CA . GLY B 1 93 ? -18.406 8.93 0.777 1 95.56 93 GLY B CA 1
ATOM 2040 C C . GLY B 1 93 ? -17.25 7.992 0.526 1 95.56 93 GLY B C 1
ATOM 2041 O O . GLY B 1 93 ? -17.25 6.844 0.979 1 95.56 93 GLY B O 1
ATOM 2042 N N . GLY B 1 94 ? -16.344 8.391 -0.321 1 90.88 94 GLY B N 1
ATOM 2043 C CA . GLY B 1 94 ? -15.156 7.598 -0.624 1 90.88 94 GLY B CA 1
ATOM 2044 C C . GLY B 1 94 ? -15.477 6.219 -1.165 1 90.88 94 GLY B C 1
ATOM 2045 O O . GLY B 1 94 ? -16.375 6.07 -2.006 1 90.88 94 GLY B O 1
ATOM 2046 N N . TYR B 1 95 ? -14.773 5.223 -0.616 1 91.44 95 TYR B N 1
ATOM 2047 C CA . TYR B 1 95 ? -14.906 3.852 -1.101 1 91.44 95 TYR B CA 1
ATOM 2048 C C . TYR B 1 95 ? -16.234 3.242 -0.673 1 91.44 95 TYR B C 1
ATOM 2050 O O . TYR B 1 95 ? -16.672 2.236 -1.236 1 91.44 95 TYR B O 1
ATOM 2058 N N . LEU B 1 96 ? -16.859 3.885 0.319 1 94 96 LEU B N 1
ATOM 2059 C CA . LEU B 1 96 ? -18.172 3.408 0.705 1 94 96 LEU B CA 1
ATOM 2060 C C . LEU B 1 96 ? -19.188 3.652 -0.41 1 94 96 LEU B C 1
ATOM 2062 O O . LEU B 1 96 ? -20.062 2.818 -0.653 1 94 96 LEU B O 1
ATOM 2066 N N . HIS B 1 97 ? -19.047 4.805 -1.029 1 92.5 97 HIS B N 1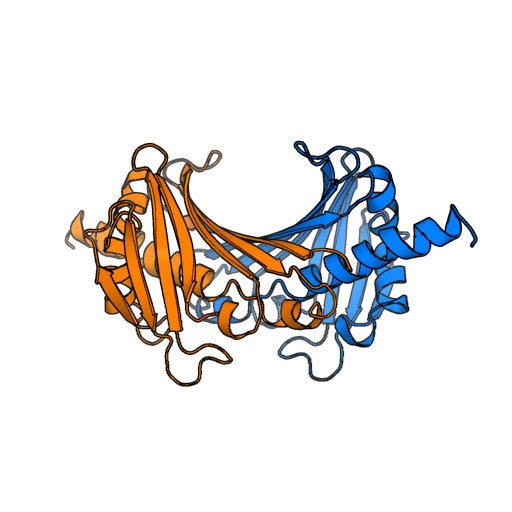
ATOM 2067 C CA . HIS B 1 97 ? -19.938 5.109 -2.146 1 92.5 97 HIS B CA 1
ATOM 2068 C C . HIS B 1 97 ? -19.688 4.164 -3.318 1 92.5 97 HIS B C 1
ATOM 2070 O O . HIS B 1 97 ? -20.578 3.961 -4.152 1 92.5 97 HIS B O 1
ATOM 2076 N N . LEU B 1 98 ? -18.469 3.586 -3.439 1 91.69 98 LEU B N 1
ATOM 2077 C CA . LEU B 1 98 ? -18.141 2.631 -4.492 1 91.69 98 LEU B CA 1
ATOM 2078 C C . LEU B 1 98 ? -18.688 1.246 -4.16 1 91.69 98 LEU B C 1
ATOM 2080 O O . LEU B 1 98 ? -18.812 0.394 -5.043 1 91.69 98 LEU B O 1
ATOM 2084 N N . GLY B 1 99 ? -18.953 1.005 -2.826 1 94.38 99 GLY B N 1
ATOM 2085 C CA . GLY B 1 99 ? -19.578 -0.263 -2.482 1 94.38 99 GLY B CA 1
ATOM 2086 C C . GLY B 1 99 ? -18.844 -1.008 -1.38 1 94.38 99 GLY B C 1
ATOM 2087 O O . GLY B 1 99 ? -19.281 -2.076 -0.951 1 94.38 99 GLY B O 1
ATOM 2088 N N . PHE B 1 100 ? -17.734 -0.489 -0.872 1 97 100 PHE B N 1
ATOM 2089 C CA . PHE B 1 100 ? -17.047 -1.101 0.258 1 97 100 PHE B CA 1
ATOM 2090 C C . PHE B 1 100 ? -17.875 -0.955 1.535 1 97 100 PHE B C 1
ATOM 2092 O O . PHE B 1 100 ? -18.594 0.032 1.71 1 97 100 PHE B O 1
ATOM 2099 N N . ASP B 1 101 ? -17.734 -1.904 2.408 1 97.75 101 ASP B N 1
ATOM 2100 C CA . ASP B 1 101 ? -18.516 -1.902 3.635 1 97.75 101 ASP B CA 1
ATOM 2101 C C . ASP B 1 101 ? -17.75 -1.241 4.781 1 97.75 101 ASP B C 1
ATOM 2103 O O . ASP B 1 101 ? -18.359 -0.795 5.758 1 97.75 101 ASP B O 1
ATOM 2107 N N . ARG B 1 102 ? -16.469 -1.291 4.66 1 97.12 102 ARG B N 1
ATOM 2108 C CA . ARG B 1 102 ? -15.625 -0.667 5.672 1 97.12 102 ARG B CA 1
ATOM 2109 C C . ARG B 1 102 ? -14.367 -0.082 5.047 1 97.12 102 ARG B C 1
ATOM 2111 O O . ARG B 1 102 ? -13.758 -0.697 4.164 1 97.12 102 ARG B O 1
ATOM 2118 N N . TYR B 1 103 ? -14.023 1 5.547 1 97.06 103 TYR B N 1
ATOM 2119 C CA . TYR B 1 103 ? -12.812 1.699 5.137 1 97.06 103 TYR B CA 1
ATOM 2120 C C . TYR B 1 103 ? -12.234 2.51 6.289 1 97.06 103 TYR B C 1
ATOM 2122 O O . TYR B 1 103 ? -12.844 3.484 6.738 1 97.06 103 TYR B O 1
ATOM 2130 N N . THR B 1 104 ? -11.102 2.084 6.828 1 98.5 104 THR B N 1
ATOM 2131 C CA . THR B 1 104 ? -10.438 2.713 7.965 1 98.5 104 THR B CA 1
ATOM 2132 C C . THR B 1 104 ? -9.039 3.189 7.578 1 98.5 104 THR B C 1
ATOM 2134 O O . THR B 1 104 ? -8.305 2.482 6.883 1 98.5 104 THR B O 1
ATOM 2137 N N . ILE B 1 105 ? -8.703 4.379 7.996 1 98.69 105 ILE B N 1
ATOM 2138 C CA . ILE B 1 105 ? -7.383 4.949 7.738 1 98.69 105 ILE B CA 1
ATOM 2139 C C . ILE B 1 105 ? -6.613 5.082 9.055 1 98.69 105 ILE B C 1
ATOM 2141 O O . ILE B 1 105 ? -7.109 5.668 10.016 1 98.69 105 ILE B O 1
ATOM 2145 N N . ARG B 1 106 ? -5.465 4.555 9.125 1 98.81 106 ARG B N 1
ATOM 2146 C CA . ARG B 1 106 ? -4.59 4.648 10.289 1 98.81 106 ARG B CA 1
ATOM 2147 C C . ARG B 1 106 ? -3.234 5.238 9.914 1 98.81 106 ARG B C 1
ATOM 2149 O O . ARG B 1 106 ? -2.639 4.848 8.906 1 98.81 106 ARG B O 1
ATOM 2156 N N . ILE B 1 107 ? -2.805 6.238 10.633 1 98.94 107 ILE B N 1
ATOM 2157 C CA . ILE B 1 107 ? -1.482 6.828 10.438 1 98.94 107 ILE B CA 1
ATOM 2158 C C . ILE B 1 107 ? -0.676 6.707 11.734 1 98.94 107 ILE B C 1
ATOM 2160 O O . ILE B 1 107 ? -1.167 7.043 12.812 1 98.94 107 ILE B O 1
ATOM 2164 N N . GLU B 1 108 ? 0.496 6.227 11.633 1 98.88 108 GLU B N 1
ATOM 2165 C CA . GLU B 1 108 ? 1.432 6.062 12.742 1 98.88 108 GLU B CA 1
ATOM 2166 C C . GLU B 1 108 ? 2.785 6.691 12.422 1 98.88 108 GLU B C 1
ATOM 2168 O O . GLU B 1 108 ? 3.289 6.551 11.305 1 98.88 108 GLU B O 1
ATOM 2173 N N . ILE B 1 109 ? 3.264 7.406 13.336 1 98.88 109 ILE B N 1
ATOM 2174 C CA . ILE B 1 109 ? 4.641 7.879 13.234 1 98.88 109 ILE B CA 1
ATOM 2175 C C . ILE B 1 109 ? 5.535 7.059 14.164 1 98.88 109 ILE B C 1
ATOM 2177 O O . ILE B 1 109 ? 5.352 7.062 15.383 1 98.88 109 ILE B O 1
ATOM 2181 N N . VAL B 1 110 ? 6.48 6.387 13.586 1 98.25 110 VAL B N 1
ATOM 2182 C CA . VAL B 1 110 ? 7.305 5.496 14.391 1 98.25 110 VAL B CA 1
ATOM 2183 C C . VAL B 1 110 ? 8.781 5.863 14.234 1 98.25 110 VAL B C 1
ATOM 2185 O O . VAL B 1 110 ? 9.164 6.477 13.234 1 98.25 110 VAL B O 1
ATOM 2188 N N . ASP B 1 111 ? 9.523 5.473 15.227 1 97.19 111 ASP B N 1
ATOM 2189 C CA . ASP B 1 111 ? 10.969 5.684 15.141 1 97.19 111 ASP B CA 1
ATOM 2190 C C . ASP B 1 111 ? 11.602 4.742 14.125 1 97.19 111 ASP B C 1
ATOM 2192 O O . ASP B 1 111 ? 11.133 3.619 13.93 1 97.19 111 ASP B O 1
ATOM 2196 N N . ASP B 1 112 ? 12.531 5.23 13.445 1 95.44 112 ASP B N 1
ATOM 2197 C CA . ASP B 1 112 ? 13.352 4.371 12.594 1 95.44 112 ASP B CA 1
ATOM 2198 C C . ASP B 1 112 ? 14.398 3.623 13.414 1 95.44 112 ASP B C 1
ATOM 2200 O O . ASP B 1 112 ? 15.297 4.238 13.992 1 95.44 112 ASP B O 1
ATOM 2204 N N . ASP B 1 113 ? 14.273 2.408 13.414 1 89.56 113 ASP B N 1
ATOM 2205 C CA . ASP B 1 113 ? 15.141 1.606 14.273 1 89.56 113 ASP B CA 1
ATOM 2206 C C . ASP B 1 113 ? 16.578 1.575 13.727 1 89.56 113 ASP B C 1
ATOM 2208 O O . ASP B 1 113 ? 17.516 1.252 14.453 1 89.56 113 ASP B O 1
ATOM 2212 N N . VAL B 1 114 ? 16.75 1.88 12.5 1 88.56 114 VAL B N 1
ATOM 2213 C CA . VAL B 1 114 ? 18.047 1.761 11.844 1 88.56 114 VAL B CA 1
ATOM 2214 C C . VAL B 1 114 ? 18.734 3.121 11.812 1 88.56 114 VAL B C 1
ATOM 2216 O O . VAL B 1 114 ? 19.922 3.227 12.156 1 88.56 114 VAL B O 1
ATOM 2219 N N . HIS B 1 115 ? 18.062 4.133 11.453 1 88.94 115 HIS B N 1
ATOM 2220 C CA . HIS B 1 115 ? 18.625 5.461 11.273 1 88.94 115 HIS B CA 1
ATOM 2221 C C . HIS B 1 115 ? 18.219 6.398 12.406 1 88.94 115 HIS B C 1
ATOM 2223 O O . HIS B 1 115 ? 17.031 6.699 12.57 1 88.94 115 HIS B O 1
ATOM 2229 N N . MET B 1 116 ? 19.359 7.031 12.867 1 85.06 116 MET B N 1
ATOM 2230 C CA . MET B 1 116 ? 19.141 7.98 13.953 1 85.06 116 MET B CA 1
ATOM 2231 C C . MET B 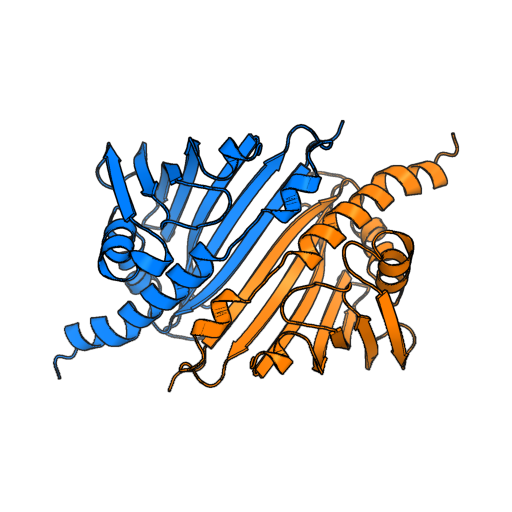1 116 ? 18.594 9.297 13.43 1 85.06 116 MET B C 1
ATOM 2233 O O . MET B 1 116 ? 18.906 9.703 12.305 1 85.06 116 MET B O 1
ATOM 2237 N N . HIS B 1 117 ? 17.594 9.867 13.836 1 89.88 117 HIS B N 1
ATOM 2238 C CA . HIS B 1 117 ? 17.031 11.18 13.539 1 89.88 117 HIS B CA 1
ATOM 2239 C C . HIS B 1 117 ? 16.031 11.102 12.383 1 89.88 117 HIS B C 1
ATOM 2241 O O . HIS B 1 117 ? 15.867 12.062 11.633 1 89.88 117 HIS B O 1
ATOM 2247 N N . ARG B 1 118 ? 15.758 9.891 12.102 1 96.12 118 ARG B N 1
ATOM 2248 C CA . ARG B 1 118 ? 14.742 9.633 11.078 1 96.12 118 ARG B CA 1
ATOM 2249 C C . ARG B 1 118 ? 13.531 8.938 11.68 1 96.12 118 ARG B C 1
ATOM 2251 O O . ARG B 1 118 ? 13.648 8.219 12.68 1 96.12 118 ARG B O 1
ATOM 2258 N N . SER B 1 119 ? 12.492 9.195 11.172 1 98.25 119 SER B N 1
ATOM 2259 C CA . SER B 1 119 ? 11.266 8.492 11.547 1 98.25 119 SER B CA 1
ATOM 2260 C C . SER B 1 119 ? 10.539 7.965 10.312 1 98.25 119 SER B C 1
ATOM 2262 O O . SER B 1 119 ? 10.969 8.188 9.18 1 98.25 119 SER B O 1
ATOM 2264 N N . ILE B 1 120 ? 9.508 7.191 10.531 1 98.69 120 ILE B N 1
ATOM 2265 C CA . ILE B 1 120 ? 8.719 6.598 9.461 1 98.69 120 ILE B CA 1
ATOM 2266 C C . ILE B 1 120 ? 7.25 6.992 9.617 1 98.69 120 ILE B C 1
ATOM 2268 O O . ILE B 1 120 ? 6.664 6.816 10.688 1 98.69 120 ILE B O 1
ATOM 2272 N N . VAL B 1 121 ? 6.727 7.625 8.602 1 98.88 121 VAL B N 1
ATOM 2273 C CA . VAL B 1 121 ? 5.281 7.793 8.5 1 98.88 121 VAL B CA 1
ATOM 2274 C C . VAL B 1 121 ? 4.66 6.527 7.906 1 98.88 121 VAL B C 1
ATOM 2276 O O . VAL B 1 121 ? 4.914 6.184 6.75 1 98.88 121 VAL B O 1
ATOM 2279 N N . ARG B 1 122 ? 3.867 5.844 8.688 1 98.81 122 ARG B N 1
ATOM 2280 C CA . ARG B 1 122 ? 3.166 4.652 8.219 1 98.81 122 ARG B CA 1
ATOM 2281 C C . ARG B 1 122 ? 1.671 4.914 8.086 1 98.81 122 ARG B C 1
ATOM 2283 O O . ARG B 1 122 ? 1.001 5.246 9.062 1 98.81 122 ARG B O 1
ATOM 2290 N N . SER B 1 123 ? 1.151 4.812 6.875 1 98.81 123 SER B N 1
ATOM 2291 C CA . SER B 1 123 ? -0.278 4.902 6.598 1 98.81 123 SER B CA 1
ATOM 2292 C C . SER B 1 123 ? -0.857 3.541 6.234 1 98.81 123 SER B C 1
ATOM 2294 O O . SER B 1 123 ? -0.289 2.818 5.41 1 98.81 123 SER B O 1
ATOM 2296 N N . THR B 1 124 ? -1.93 3.164 6.828 1 98.75 124 THR B N 1
ATOM 2297 C CA . THR B 1 124 ? -2.609 1.9 6.566 1 98.75 124 THR B CA 1
ATOM 2298 C C . THR B 1 124 ? -4.082 2.133 6.25 1 98.75 124 THR B C 1
ATOM 2300 O O . THR B 1 124 ? -4.762 2.887 6.953 1 98.75 124 THR B O 1
ATOM 2303 N N . VAL B 1 125 ? -4.539 1.562 5.207 1 98.25 125 VAL B N 1
ATOM 2304 C CA . VAL B 1 125 ? -5.957 1.535 4.855 1 98.25 125 VAL B CA 1
ATOM 2305 C C . VAL B 1 125 ? -6.5 0.115 5.004 1 98.25 125 VAL B C 1
ATOM 2307 O O . VAL B 1 125 ? -6.012 -0.813 4.359 1 98.25 125 VAL B O 1
ATOM 2310 N N . LYS B 1 126 ? -7.434 -0.043 5.875 1 98.38 126 LYS B N 1
ATOM 2311 C CA . LYS B 1 126 ? -8.156 -1.302 6.02 1 98.38 126 LYS B CA 1
ATOM 2312 C C . LYS B 1 126 ? -9.477 -1.267 5.254 1 98.38 126 LYS B C 1
ATOM 2314 O O . LYS B 1 126 ? -10.242 -0.303 5.367 1 98.38 126 LYS B O 1
ATOM 2319 N N . TYR B 1 127 ? -9.75 -2.32 4.465 1 98.31 127 TYR B N 1
ATOM 2320 C CA . TYR B 1 127 ? -10.984 -2.354 3.686 1 98.31 127 TYR B CA 1
ATOM 2321 C C . TYR B 1 127 ? -11.719 -3.674 3.885 1 98.31 127 TYR B C 1
ATOM 2323 O O . TYR B 1 127 ? -11.117 -4.672 4.285 1 98.31 127 TYR B O 1
ATOM 2331 N N . GLU B 1 128 ? -13.047 -3.629 3.664 1 98 128 GLU B N 1
ATOM 2332 C CA . GLU B 1 128 ? -13.891 -4.812 3.775 1 98 128 GLU B CA 1
ATOM 2333 C C . GLU B 1 128 ? -14.992 -4.805 2.719 1 98 128 GLU B C 1
ATOM 2335 O O . GLU B 1 128 ? -15.602 -3.764 2.453 1 98 128 GLU B O 1
ATOM 2340 N N . LEU B 1 129 ? -15.086 -5.871 2.09 1 97.88 129 LEU B N 1
ATOM 2341 C CA . LEU B 1 129 ? -16.25 -6.211 1.278 1 97.88 129 LEU B CA 1
ATOM 2342 C C . LEU B 1 129 ? -16.984 -7.414 1.859 1 97.88 129 LEU B C 1
ATOM 2344 O O . LEU B 1 129 ? -16.438 -8.523 1.899 1 97.88 129 LEU B O 1
ATOM 2348 N N . LYS B 1 130 ? -18.203 -7.254 2.297 1 96.06 130 LYS B N 1
ATOM 2349 C CA . LYS B 1 130 ? -18.953 -8.328 2.932 1 96.06 130 LYS B CA 1
ATOM 2350 C C . LYS B 1 130 ? -19.531 -9.289 1.891 1 96.06 130 LYS B C 1
ATOM 2352 O O . LYS B 1 130 ? -19.953 -10.391 2.225 1 96.06 130 LYS B O 1
ATOM 2357 N N . ASP B 1 131 ? -19.656 -8.852 0.68 1 94.19 131 ASP B N 1
ATOM 2358 C CA . ASP B 1 131 ? -20.125 -9.641 -0.459 1 94.19 131 ASP B CA 1
ATOM 2359 C C . ASP B 1 131 ? -19 -9.852 -1.477 1 94.19 131 ASP B C 1
ATOM 2361 O O . ASP B 1 131 ? -18.625 -8.922 -2.203 1 94.19 131 ASP B O 1
ATOM 2365 N N . ASP B 1 132 ? -18.516 -11.062 -1.623 1 91.31 132 ASP B N 1
ATOM 2366 C CA . ASP B 1 132 ? -17.344 -11.328 -2.449 1 91.31 132 ASP B CA 1
ATOM 2367 C C . ASP B 1 132 ? -17.688 -11.227 -3.934 1 91.31 132 ASP B C 1
ATOM 2369 O O . ASP B 1 132 ? -16.781 -11.242 -4.781 1 91.31 132 ASP B O 1
ATOM 2373 N N . SER B 1 133 ? -19 -11.109 -4.27 1 93.94 133 SER B N 1
ATOM 2374 C CA . SER B 1 133 ? -19.375 -10.867 -5.656 1 93.94 133 SER B CA 1
ATOM 2375 C C . SER B 1 133 ? -18.922 -9.484 -6.113 1 93.94 133 SER B C 1
ATOM 2377 O O . SER B 1 133 ? -18.906 -9.195 -7.312 1 93.94 133 SER B O 1
ATOM 2379 N N . LYS B 1 134 ? -18.562 -8.672 -5.152 1 95.56 134 LYS B N 1
ATOM 2380 C CA . LYS B 1 134 ? -18.094 -7.316 -5.445 1 95.56 134 LYS B CA 1
ATOM 2381 C C . LYS B 1 134 ? -16.578 -7.262 -5.543 1 95.56 134 LYS B C 1
ATOM 2383 O O . LYS B 1 134 ? -15.977 -6.184 -5.465 1 95.56 134 LYS B O 1
ATOM 2388 N N . ALA B 1 135 ? -15.891 -8.352 -5.758 1 95.94 135 ALA B N 1
ATOM 2389 C CA . ALA B 1 135 ? -14.438 -8.453 -5.762 1 95.94 135 ALA B CA 1
ATOM 2390 C C . ALA B 1 135 ? -13.82 -7.535 -6.816 1 95.94 135 ALA B C 1
ATOM 2392 O O . ALA B 1 135 ? -12.672 -7.117 -6.691 1 95.94 135 ALA B O 1
ATOM 2393 N N . HIS B 1 136 ? -14.539 -7.238 -7.879 1 94.25 136 HIS B N 1
ATOM 2394 C CA . HIS B 1 136 ? -14.039 -6.355 -8.93 1 94.25 136 HIS B CA 1
ATOM 2395 C C . HIS B 1 136 ? -13.734 -4.965 -8.375 1 94.25 136 HIS B C 1
ATOM 2397 O O . HIS B 1 136 ? -12.938 -4.227 -8.953 1 94.25 136 HIS B O 1
ATOM 2403 N N . LEU B 1 137 ? -14.312 -4.562 -7.227 1 95.5 137 LEU B N 1
ATOM 2404 C CA . LEU B 1 137 ? -14.117 -3.25 -6.621 1 95.5 137 LEU B CA 1
ATOM 2405 C C . LEU B 1 137 ? -12.703 -3.121 -6.059 1 95.5 137 LEU B C 1
ATOM 2407 O O . LEU B 1 137 ? -12.242 -2.014 -5.777 1 95.5 137 LEU B O 1
ATOM 2411 N N . LEU B 1 138 ? -12 -4.285 -5.859 1 96.5 138 LEU B N 1
ATOM 2412 C CA . LEU B 1 138 ? -10.633 -4.266 -5.348 1 96.5 138 LEU B CA 1
ATOM 2413 C C . LEU B 1 138 ? -9.719 -3.461 -6.266 1 96.5 138 LEU B C 1
ATOM 2415 O O . LEU B 1 138 ? -8.734 -2.873 -5.812 1 96.5 138 LEU B O 1
ATOM 2419 N N . SER B 1 139 ? -10.094 -3.352 -7.523 1 92.69 139 SER B N 1
ATOM 2420 C CA . SER B 1 139 ? -9.281 -2.637 -8.508 1 92.69 139 SER B CA 1
ATOM 2421 C C . SER B 1 139 ? -9.352 -1.13 -8.289 1 92.69 139 SER B C 1
ATOM 2423 O O . SER B 1 139 ? -8.555 -0.379 -8.852 1 92.69 139 SER B O 1
ATOM 2425 N N . GLN B 1 140 ? -10.242 -0.666 -7.441 1 92 140 GLN B N 1
ATOM 2426 C CA . GLN B 1 140 ? -10.438 0.761 -7.207 1 92 140 GLN B CA 1
ATOM 2427 C C . GLN B 1 140 ? -9.617 1.242 -6.016 1 92 140 GLN B C 1
ATOM 2429 O O . GLN B 1 140 ? -9.477 2.447 -5.797 1 92 140 GLN B O 1
ATOM 2434 N N . LEU B 1 141 ? -9.094 0.296 -5.281 1 93.56 141 LEU B N 1
ATOM 2435 C CA . LEU B 1 141 ? -8.336 0.664 -4.09 1 93.56 141 LEU B CA 1
ATOM 2436 C C . LEU B 1 141 ? -7.082 1.452 -4.465 1 93.56 141 LEU B C 1
ATOM 2438 O O . LEU B 1 141 ? -6.426 1.144 -5.461 1 93.56 141 LEU B O 1
ATOM 2442 N N . SER B 1 142 ? -6.895 2.443 -3.688 1 90.81 142 SER B N 1
ATOM 2443 C CA . SER B 1 142 ? -5.719 3.27 -3.943 1 90.81 142 SER B CA 1
ATOM 2444 C C . SER B 1 142 ? -5.094 3.758 -2.643 1 90.81 142 SER B C 1
ATOM 2446 O O . SER B 1 142 ? -5.797 3.99 -1.657 1 90.81 142 SER B O 1
ATOM 2448 N N . ILE B 1 143 ? -3.77 3.908 -2.645 1 94.25 143 ILE B N 1
ATOM 2449 C CA . ILE B 1 143 ? -3.039 4.449 -1.503 1 94.25 143 ILE B CA 1
ATOM 2450 C C . ILE B 1 143 ? -2.365 5.762 -1.896 1 94.25 143 ILE B C 1
ATOM 2452 O O . ILE B 1 143 ? -1.546 6.293 -1.144 1 94.25 143 ILE B O 1
ATOM 2456 N N . GLN B 1 144 ? -2.789 6.332 -3.027 1 92.88 144 GLN B N 1
ATOM 2457 C CA . GLN B 1 144 ? -2.08 7.445 -3.646 1 92.88 144 GLN B CA 1
ATOM 2458 C C . GLN B 1 144 ? -2.139 8.695 -2.768 1 92.88 144 GLN B C 1
ATOM 2460 O O . GLN B 1 144 ? -1.153 9.422 -2.652 1 92.88 144 GLN B O 1
ATOM 2465 N N . MET B 1 145 ? -3.256 8.992 -2.209 1 94.19 145 MET B N 1
ATOM 2466 C CA . MET B 1 145 ? -3.35 10.211 -1.415 1 94.19 145 MET B CA 1
ATOM 2467 C C . MET B 1 145 ? -2.396 10.156 -0.226 1 94.19 145 MET B C 1
ATOM 2469 O O . MET B 1 145 ? -1.831 11.18 0.166 1 94.19 145 MET B O 1
ATOM 2473 N N . HIS B 1 146 ? -2.234 8.984 0.3 1 97.31 146 HIS B N 1
ATOM 2474 C CA . HIS B 1 146 ? -1.364 8.836 1.461 1 97.31 146 HIS B CA 1
ATOM 2475 C C . HIS B 1 146 ? 0.104 8.961 1.068 1 97.31 146 HIS B C 1
ATOM 2477 O O . HIS B 1 146 ? 0.918 9.469 1.843 1 97.31 146 HIS B O 1
ATOM 2483 N N . ILE B 1 147 ? 0.451 8.484 -0.138 1 98.12 147 ILE B N 1
ATOM 2484 C CA . ILE B 1 147 ? 1.799 8.664 -0.665 1 98.12 147 ILE B CA 1
ATOM 2485 C C . ILE B 1 147 ? 2.092 10.156 -0.823 1 98.12 147 ILE B C 1
ATOM 2487 O O . ILE B 1 147 ? 3.127 10.648 -0.363 1 98.12 147 ILE B O 1
ATOM 2491 N N . THR B 1 148 ? 1.145 10.859 -1.421 1 97.31 148 THR B N 1
ATOM 2492 C CA . THR B 1 148 ? 1.292 12.289 -1.681 1 97.31 148 THR B CA 1
ATOM 2493 C C . THR B 1 148 ? 1.444 13.062 -0.374 1 97.31 148 THR B C 1
ATOM 2495 O O . THR B 1 148 ? 2.352 13.883 -0.236 1 97.31 148 THR B O 1
ATOM 2498 N N . ILE B 1 149 ? 0.583 12.758 0.557 1 98.31 149 ILE B N 1
ATOM 2499 C CA . ILE B 1 149 ? 0.606 13.445 1.842 1 98.31 149 ILE B CA 1
ATOM 2500 C C . ILE B 1 149 ? 1.948 13.211 2.531 1 98.31 149 ILE B C 1
ATOM 2502 O O . ILE B 1 149 ? 2.584 14.156 3.006 1 98.31 149 ILE B O 1
ATOM 2506 N N . ALA B 1 150 ? 2.346 11.969 2.59 1 98.56 150 ALA B N 1
ATOM 2507 C CA . ALA B 1 150 ? 3.592 11.641 3.277 1 98.56 150 ALA B CA 1
ATOM 2508 C C . ALA B 1 150 ? 4.773 12.383 2.658 1 98.56 150 ALA B C 1
ATOM 2510 O O . ALA B 1 150 ? 5.629 12.914 3.375 1 98.56 150 ALA B O 1
ATOM 2511 N N . HIS B 1 151 ? 4.812 12.453 1.356 1 97.75 151 HIS B N 1
ATOM 2512 C CA . HIS B 1 151 ? 5.918 13.109 0.666 1 97.75 151 HIS B CA 1
ATOM 2513 C C . HIS B 1 151 ? 5.898 14.609 0.897 1 97.75 151 HIS B C 1
ATOM 2515 O O . HIS B 1 151 ? 6.91 15.195 1.296 1 97.75 151 HIS B O 1
ATOM 2521 N N . VAL B 1 152 ? 4.766 15.258 0.639 1 97.25 152 VAL B N 1
ATOM 2522 C CA . VAL B 1 152 ? 4.664 16.719 0.697 1 97.25 152 VAL B CA 1
ATOM 2523 C C . VAL B 1 152 ? 4.867 17.188 2.133 1 97.25 152 VAL B C 1
ATOM 2525 O O . VAL B 1 152 ? 5.613 18.141 2.377 1 97.25 152 VAL B O 1
ATOM 2528 N N . VAL B 1 153 ? 4.207 16.547 3.127 1 98.06 153 VAL B N 1
ATOM 2529 C CA . VAL B 1 153 ? 4.355 16.922 4.527 1 98.06 153 VAL B CA 1
ATOM 2530 C C . VAL B 1 153 ? 5.789 16.672 4.984 1 98.06 153 VAL B C 1
ATOM 2532 O O . VAL B 1 153 ? 6.367 17.484 5.715 1 98.06 153 VAL B O 1
ATOM 2535 N N . GLY B 1 154 ? 6.363 15.547 4.578 1 97.31 154 GLY B N 1
ATOM 2536 C CA . GLY B 1 154 ? 7.758 15.281 4.902 1 97.31 154 GLY B CA 1
ATOM 2537 C C . GLY B 1 154 ? 8.703 16.359 4.414 1 97.31 154 GLY B C 1
ATOM 2538 O O . GLY B 1 154 ? 9.578 16.812 5.156 1 97.31 154 GLY B O 1
ATOM 2539 N N . ASP B 1 155 ? 8.516 16.766 3.17 1 95.12 155 ASP B N 1
ATOM 2540 C CA . ASP B 1 155 ? 9.328 17.828 2.584 1 95.12 155 ASP B CA 1
ATOM 2541 C C . ASP B 1 155 ? 9.164 19.141 3.355 1 95.12 155 ASP B C 1
ATOM 2543 O O . ASP B 1 155 ? 10.141 19.859 3.576 1 95.12 155 ASP B O 1
ATOM 2547 N N . TYR B 1 156 ? 7.934 19.422 3.678 1 96.75 156 TYR B N 1
ATOM 2548 C CA . TYR B 1 156 ? 7.621 20.609 4.453 1 96.75 156 TYR B CA 1
ATOM 2549 C C . TYR B 1 156 ? 8.367 20.609 5.781 1 96.75 156 TYR B C 1
ATOM 2551 O O . TYR B 1 156 ? 8.961 21.625 6.168 1 96.75 156 TYR B O 1
ATOM 2559 N N . ILE B 1 157 ? 8.367 19.516 6.469 1 96.31 157 ILE B N 1
ATOM 2560 C CA . ILE B 1 157 ? 8.992 19.375 7.781 1 96.31 157 ILE B CA 1
ATOM 2561 C C . ILE B 1 157 ? 10.5 19.578 7.66 1 96.31 157 ILE B C 1
ATOM 2563 O O . ILE B 1 157 ? 11.102 20.297 8.461 1 96.31 157 ILE B O 1
ATOM 2567 N N . VAL B 1 158 ? 11.062 19.016 6.68 1 93.62 158 VAL B N 1
ATOM 2568 C CA . VAL B 1 158 ? 12.516 19 6.547 1 93.62 158 VAL B CA 1
ATOM 2569 C C . VAL B 1 158 ? 13 20.359 6.047 1 93.62 158 VAL B C 1
ATOM 2571 O O . VAL B 1 158 ? 14.031 20.859 6.5 1 93.62 158 VAL B O 1
ATOM 2574 N N . ASN B 1 159 ? 12.32 21 5.184 1 88.88 159 ASN B N 1
ATOM 2575 C CA . ASN B 1 159 ? 12.797 22.234 4.562 1 88.88 159 ASN B CA 1
ATOM 2576 C C . ASN B 1 159 ? 12.258 23.469 5.273 1 88.88 159 ASN B C 1
ATOM 2578 O O . ASN B 1 159 ? 12.922 24.5 5.32 1 88.88 159 ASN B O 1
ATOM 2582 N N . ASP B 1 160 ? 11.078 23.422 5.559 1 72.44 160 ASP B N 1
ATOM 2583 C CA . ASP B 1 160 ? 10.461 24.625 6.094 1 72.44 160 ASP B CA 1
ATOM 2584 C C . ASP B 1 160 ? 10.672 24.719 7.605 1 72.44 160 ASP B C 1
ATOM 2586 O O . ASP B 1 160 ? 10.938 25.812 8.133 1 72.44 160 ASP B O 1
ATOM 2590 N N . ARG B 1 161 ? 10.453 23.625 8.25 1 57.06 161 ARG B N 1
ATOM 2591 C CA . ARG B 1 161 ? 10.664 23.766 9.688 1 57.06 161 ARG B CA 1
ATOM 2592 C C . ARG B 1 161 ? 12.133 24.016 10.008 1 57.06 161 ARG B C 1
ATOM 2594 O O . ARG B 1 161 ? 12.453 24.609 11.031 1 57.06 161 ARG B O 1
ATOM 2601 N N . LYS B 1 162 ? 12.891 23.5 9.133 1 55.84 162 LYS B N 1
ATOM 2602 C CA . LYS B 1 162 ? 14.289 23.875 9.312 1 55.84 162 LYS B CA 1
ATOM 2603 C C . LYS B 1 162 ? 14.492 25.375 9.125 1 55.84 162 LYS B C 1
ATOM 2605 O O . LYS B 1 162 ? 15.289 26 9.836 1 55.84 162 LYS B O 1
ATOM 2610 N N . LYS B 1 163 ? 13.75 25.828 8.164 1 55.66 163 LYS B N 1
ATOM 2611 C CA . LYS B 1 163 ? 13.891 27.281 8.008 1 55.66 163 LYS B CA 1
ATOM 2612 C C . LYS B 1 163 ? 13.414 28.016 9.25 1 55.66 163 LYS B C 1
ATOM 2614 O O . LYS B 1 163 ? 13.93 29.078 9.586 1 55.66 163 LYS B O 1
ATOM 2619 N N . LEU B 1 164 ? 12.344 27.453 9.852 1 49.41 164 LEU B N 1
ATOM 2620 C CA . LEU B 1 164 ? 11.82 28.141 11.031 1 49.41 164 LEU B CA 1
ATOM 2621 C C . LEU B 1 164 ? 12.805 28.062 12.188 1 49.41 164 LEU B C 1
ATOM 2623 O O . LEU B 1 164 ? 12.891 28.984 13.008 1 49.41 164 LEU B O 1
ATOM 2627 N N . THR B 1 165 ? 13.43 26.906 12.258 1 48.28 165 THR B N 1
ATOM 2628 C CA . THR B 1 165 ? 14.367 26.781 13.375 1 48.28 165 THR B CA 1
ATOM 2629 C C . THR B 1 165 ? 15.703 27.438 13.023 1 48.28 165 THR B C 1
ATOM 2631 O O . THR B 1 165 ? 16.5 27.75 13.914 1 48.28 165 THR B O 1
ATOM 2634 N N . HIS B 1 166 ? 16.016 27.422 11.633 1 43.16 166 HIS B N 1
ATOM 2635 C CA . HIS B 1 166 ? 17.203 28.188 11.266 1 43.16 166 HIS B CA 1
ATOM 2636 C C . HIS B 1 166 ? 16.875 29.25 10.219 1 43.16 166 HIS B C 1
ATOM 2638 O O . HIS B 1 166 ? 16.891 28.969 9.016 1 43.16 166 HIS B O 1
ATOM 2644 N N . PRO B 1 167 ? 16.281 30.391 10.703 1 44.78 167 PRO B N 1
ATOM 2645 C CA . PRO B 1 167 ? 16.047 31.453 9.727 1 44.78 167 PRO B CA 1
ATOM 2646 C C . PRO B 1 167 ? 17.281 31.766 8.891 1 44.78 167 PRO B C 1
ATOM 2648 O O . PRO B 1 167 ? 18.406 31.719 9.398 1 44.78 167 PRO B O 1
ATOM 2651 N N . SER B 1 168 ? 17.203 31.484 7.609 1 41.38 168 SER B N 1
ATOM 2652 C CA . SER B 1 168 ? 18.297 32 6.801 1 41.38 168 SER B CA 1
ATOM 2653 C C . SER B 1 168 ? 18.5 33.5 7.047 1 41.38 168 SER B C 1
ATOM 2655 O O . SER B 1 168 ? 17.547 34.25 7.219 1 41.38 168 SER B O 1
#